Protein AF-A0A7H8V5K2-F1 (afdb_monomer_lite)

Organism: Streptococcus sanguinis (NCBI:txid1305)

pLDDT: mean 74.23, std 19.69, range [28.88, 96.0]

Structure (mmCIF, N/CA/C/O backbone):
data_AF-A0A7H8V5K2-F1
#
_entry.id   AF-A0A7H8V5K2-F1
#
loop_
_atom_site.group_PDB
_atom_site.id
_atom_site.type_symbol
_atom_site.label_atom_id
_atom_site.label_alt_id
_atom_site.label_comp_id
_atom_site.label_asym_id
_atom_site.label_entity_id
_atom_site.label_seq_id
_atom_site.pdbx_PDB_ins_code
_atom_site.Cartn_x
_atom_site.Cartn_y
_atom_site.Cartn_z
_atom_site.occupancy
_atom_site.B_iso_or_equiv
_atom_site.auth_seq_id
_atom_site.auth_comp_id
_atom_site.auth_asym_id
_atom_site.auth_atom_id
_atom_site.pdbx_PDB_model_num
ATOM 1 N N . MET A 1 1 ? 11.867 -48.662 -65.510 1.00 36.56 1 MET A N 1
ATOM 2 C CA . MET A 1 1 ? 11.817 -47.219 -65.193 1.00 36.56 1 MET A CA 1
ATOM 3 C C . MET A 1 1 ? 10.415 -46.931 -64.687 1.00 36.56 1 MET A C 1
ATOM 5 O O . MET A 1 1 ? 9.487 -46.975 -65.476 1.00 36.56 1 MET A O 1
ATOM 9 N N . ASN A 1 2 ? 10.256 -46.795 -63.369 1.00 32.88 2 ASN A N 1
ATOM 10 C CA . ASN A 1 2 ? 8.972 -46.552 -62.705 1.00 32.88 2 ASN A CA 1
ATOM 11 C C . ASN A 1 2 ? 9.038 -45.168 -62.062 1.00 32.88 2 ASN A C 1
ATOM 13 O O . ASN A 1 2 ? 9.652 -45.013 -61.007 1.00 32.88 2 ASN A O 1
ATOM 17 N N . GLU A 1 3 ? 8.420 -44.182 -62.705 1.00 34.97 3 GLU A N 1
ATOM 18 C CA . GLU A 1 3 ? 8.207 -42.858 -62.128 1.00 34.97 3 GLU A CA 1
ATOM 19 C C . GLU A 1 3 ? 6.763 -42.693 -61.660 1.00 34.97 3 GLU A C 1
ATOM 21 O O . GLU A 1 3 ? 5.823 -43.329 -62.137 1.00 34.97 3 GLU A O 1
ATOM 26 N N . LYS A 1 4 ? 6.660 -41.928 -60.580 1.00 34.12 4 LYS A N 1
ATOM 27 C CA . LYS A 1 4 ? 5.688 -42.056 -59.506 1.00 34.12 4 LYS A CA 1
ATOM 28 C C . LYS A 1 4 ? 4.387 -41.310 -59.799 1.00 34.12 4 LYS A C 1
ATOM 30 O O . LYS A 1 4 ? 4.384 -40.193 -60.300 1.00 34.12 4 LYS A O 1
ATOM 35 N N . LYS A 1 5 ? 3.298 -41.947 -59.363 1.00 34.50 5 LYS A N 1
ATOM 36 C CA . LYS A 1 5 ? 1.937 -41.422 -59.211 1.00 34.50 5 LYS A CA 1
ATOM 37 C C . LYS A 1 5 ? 1.909 -40.088 -58.451 1.00 34.50 5 LYS A C 1
ATOM 39 O O . LYS A 1 5 ? 2.420 -40.016 -57.335 1.00 34.50 5 LYS A O 1
ATOM 44 N N . GLN A 1 6 ? 1.195 -39.106 -58.998 1.00 41.00 6 GLN A N 1
ATOM 45 C CA . GLN A 1 6 ? 0.444 -38.129 -58.204 1.00 41.00 6 GLN A CA 1
ATOM 46 C C . GLN A 1 6 ? -0.900 -38.744 -57.776 1.00 41.00 6 GLN A C 1
ATOM 48 O O . GLN A 1 6 ? -1.524 -39.461 -58.562 1.00 41.00 6 GLN A O 1
ATOM 53 N N . PRO A 1 7 ? -1.347 -38.463 -56.547 1.00 34.75 7 PRO A N 1
ATOM 54 C CA . PRO A 1 7 ? -2.757 -38.158 -56.286 1.00 34.75 7 PRO A CA 1
ATOM 55 C C . PRO A 1 7 ? -2.863 -36.881 -55.425 1.00 34.75 7 PRO A C 1
ATOM 57 O O . PRO A 1 7 ? -2.126 -36.707 -54.461 1.00 34.75 7 PRO A O 1
ATOM 60 N N . SER A 1 8 ? -3.573 -35.845 -55.873 1.00 28.88 8 SER A N 1
ATOM 61 C CA . SER A 1 8 ? -5.022 -35.621 -55.708 1.00 28.88 8 SER A CA 1
ATOM 62 C C . SER A 1 8 ? -5.475 -35.488 -54.245 1.00 28.88 8 SER A C 1
ATOM 64 O O . SER A 1 8 ? -5.528 -36.469 -53.510 1.00 28.88 8 SER A O 1
ATOM 66 N N . HIS A 1 9 ? -5.811 -34.240 -53.901 1.00 32.97 9 HIS A N 1
ATOM 67 C CA . HIS A 1 9 ? -6.653 -33.724 -52.817 1.00 32.97 9 HIS A CA 1
ATOM 68 C C . HIS A 1 9 ? -7.257 -34.718 -51.809 1.00 32.97 9 HIS A C 1
ATOM 70 O O . HIS A 1 9 ? -8.086 -35.553 -52.162 1.00 32.97 9 HIS A O 1
ATOM 76 N N . LEU A 1 10 ? -6.955 -34.485 -50.528 1.00 31.16 10 LEU A N 1
ATOM 77 C CA . LEU A 1 10 ? -7.754 -34.915 -49.381 1.00 31.16 10 LEU A CA 1
ATOM 78 C C . LEU A 1 10 ? -8.019 -33.702 -48.480 1.00 31.16 10 LEU A C 1
ATOM 80 O O . LEU A 1 10 ? -7.099 -32.980 -48.099 1.00 31.16 10 LEU A O 1
ATOM 84 N N . ASN A 1 11 ? -9.306 -33.481 -48.218 1.00 39.19 11 ASN A N 1
ATOM 85 C CA . ASN A 1 11 ? -9.865 -32.496 -47.301 1.00 39.19 11 ASN A CA 1
ATOM 86 C C . ASN A 1 11 ? -9.488 -32.831 -45.857 1.00 39.19 11 ASN A C 1
ATOM 88 O O . ASN A 1 11 ? -9.708 -33.964 -45.443 1.00 39.19 11 ASN A O 1
ATOM 92 N N . GLU A 1 12 ? -9.088 -31.832 -45.073 1.00 33.88 12 GLU A N 1
ATOM 93 C CA . GLU A 1 12 ? -9.340 -31.819 -43.628 1.00 33.88 12 GLU A CA 1
ATOM 94 C C . GLU A 1 12 ? -9.761 -30.406 -43.209 1.00 33.88 12 GLU A C 1
ATOM 96 O O . GLU A 1 12 ? -8.964 -29.545 -42.836 1.00 33.88 12 GLU A O 1
ATOM 101 N N . GLU A 1 13 ? -11.070 -30.172 -43.299 1.00 40.06 13 GLU A N 1
ATOM 102 C CA . GLU A 1 13 ? -11.769 -29.273 -42.391 1.00 40.06 13 GLU A CA 1
ATOM 103 C C . GLU A 1 13 ? -11.469 -29.727 -40.959 1.00 40.06 13 GLU A C 1
ATOM 105 O O . GLU A 1 13 ? -11.868 -30.823 -40.577 1.00 40.06 13 GLU A O 1
ATOM 110 N N . ASN A 1 14 ? -10.734 -28.924 -40.187 1.00 40.34 14 ASN A N 1
ATOM 111 C CA . ASN A 1 14 ? -10.891 -28.753 -38.737 1.00 40.34 14 ASN A CA 1
ATOM 112 C C . ASN A 1 14 ? -9.690 -28.001 -38.164 1.00 40.34 14 ASN A C 1
ATOM 114 O O . ASN A 1 14 ? -8.619 -28.581 -38.006 1.00 40.34 14 ASN A O 1
ATOM 118 N N . ARG A 1 15 ? -9.901 -26.738 -37.770 1.00 35.75 15 ARG A N 1
ATOM 119 C CA . ARG A 1 15 ? -9.325 -26.125 -36.551 1.00 35.75 15 ARG A CA 1
ATOM 120 C C . ARG A 1 15 ? -9.872 -24.708 -36.325 1.00 35.75 15 ARG A C 1
ATOM 122 O O . ARG A 1 15 ? -9.132 -23.773 -36.061 1.00 35.75 15 ARG A O 1
ATOM 129 N N . ASN A 1 16 ? -11.196 -24.568 -36.341 1.00 39.41 16 ASN A N 1
ATOM 130 C CA . ASN A 1 16 ? -11.845 -23.541 -35.527 1.00 39.41 16 ASN A CA 1
ATOM 131 C C . ASN A 1 16 ? -12.163 -24.181 -34.175 1.00 39.41 16 ASN A C 1
ATOM 133 O O . ASN A 1 16 ? -13.274 -24.655 -33.953 1.00 39.41 16 ASN A O 1
ATOM 137 N N . GLN A 1 17 ? -11.169 -24.263 -33.289 1.00 37.59 17 GLN A N 1
ATOM 138 C CA . GLN A 1 17 ? -11.468 -24.527 -31.885 1.00 37.59 17 GLN A CA 1
ATOM 139 C C . GLN A 1 17 ? -11.870 -23.197 -31.239 1.00 37.59 17 GLN A C 1
ATOM 141 O O . GLN A 1 17 ? -11.098 -22.238 -31.322 1.00 37.59 17 GLN A O 1
ATOM 146 N N . PRO A 1 18 ? -13.057 -23.099 -30.616 1.00 41.41 18 PRO A N 1
ATOM 147 C CA . PRO A 1 18 ? -13.391 -21.935 -29.820 1.00 41.41 18 PRO A CA 1
ATOM 148 C C . PRO A 1 18 ? -12.380 -21.858 -28.679 1.00 41.41 18 PRO A C 1
ATOM 150 O O . PRO A 1 18 ? -12.099 -22.861 -28.021 1.00 41.41 18 PRO A O 1
ATOM 153 N N . ILE A 1 19 ? -11.811 -20.671 -28.473 1.00 43.25 19 ILE A N 1
ATOM 154 C CA . ILE A 1 19 ? -10.973 -20.364 -27.317 1.00 43.25 19 ILE A CA 1
ATOM 155 C C . ILE A 1 19 ? -11.799 -20.743 -26.090 1.00 43.25 19 ILE A C 1
ATOM 157 O O . ILE A 1 19 ? -12.777 -20.071 -25.768 1.00 43.25 19 ILE A O 1
ATOM 161 N N . ILE A 1 20 ? -11.443 -21.861 -25.456 1.00 41.22 20 ILE A N 1
ATOM 162 C CA . ILE A 1 20 ? -12.036 -22.305 -24.202 1.00 41.22 20 ILE A CA 1
ATOM 163 C C . ILE A 1 20 ? -11.796 -21.158 -23.229 1.00 41.22 20 ILE A C 1
ATOM 165 O O . ILE A 1 20 ? -10.667 -20.925 -22.790 1.00 41.22 20 ILE A O 1
ATOM 169 N N . SER A 1 21 ? -12.850 -20.396 -22.946 1.00 49.59 21 SER A N 1
ATOM 170 C CA . SER A 1 21 ? -12.851 -19.403 -21.889 1.00 49.59 21 SER A CA 1
ATOM 171 C C . SER A 1 21 ? -12.494 -20.154 -20.617 1.00 49.59 21 SER A C 1
ATOM 173 O O . SER A 1 21 ? -13.316 -20.916 -20.105 1.00 49.59 21 SER A O 1
ATOM 175 N N . LYS A 1 22 ? -11.251 -20.009 -20.145 1.00 52.12 22 LYS A N 1
ATOM 176 C CA . LYS A 1 22 ? -10.850 -20.507 -18.832 1.00 52.12 22 LYS A CA 1
ATOM 177 C C . LYS A 1 22 ? -11.857 -19.934 -17.843 1.00 52.12 22 LYS A C 1
ATOM 179 O O . LYS A 1 22 ? -11.859 -18.731 -17.597 1.00 52.12 22 LYS A O 1
ATOM 184 N N . THR A 1 23 ? -12.746 -20.774 -17.326 1.00 46.00 23 THR A N 1
ATOM 185 C CA . THR A 1 23 ? -13.607 -20.431 -16.201 1.00 46.00 23 THR A CA 1
ATOM 186 C C . THR A 1 23 ? -12.680 -20.067 -15.055 1.00 46.00 23 THR A C 1
ATOM 188 O O . THR A 1 23 ? -12.023 -20.933 -14.480 1.00 46.00 23 THR A O 1
ATOM 191 N N . VAL A 1 24 ? -12.547 -18.766 -14.797 1.00 54.91 24 VAL A N 1
ATOM 192 C CA . VAL A 1 24 ? -11.754 -18.242 -13.689 1.00 54.91 24 VAL A CA 1
ATOM 193 C C . VAL A 1 24 ? -12.444 -18.706 -12.414 1.00 54.91 24 VAL A C 1
ATOM 195 O O . VAL A 1 24 ? -13.500 -18.189 -12.051 1.00 54.91 24 VAL A O 1
ATOM 198 N N . VAL A 1 25 ? -11.885 -19.731 -11.770 1.00 60.66 25 VAL A N 1
ATOM 199 C CA . VAL A 1 25 ? -12.341 -20.189 -10.456 1.00 60.66 25 VAL A CA 1
ATOM 200 C C . VAL A 1 25 ? -12.076 -19.042 -9.488 1.00 60.66 25 VAL A C 1
ATOM 202 O O . VAL A 1 25 ? -10.922 -18.702 -9.223 1.00 60.66 25 VAL A O 1
ATOM 205 N N . ARG A 1 26 ? -13.142 -18.387 -9.018 1.00 63.34 26 ARG A N 1
ATOM 206 C CA . ARG A 1 26 ? -13.025 -17.337 -8.005 1.00 63.34 26 ARG A CA 1
ATOM 207 C C . ARG A 1 26 ? -12.524 -17.982 -6.723 1.00 63.34 26 ARG A C 1
ATOM 209 O O . ARG A 1 26 ? -13.088 -18.972 -6.267 1.00 63.34 26 ARG A O 1
ATOM 216 N N . LYS A 1 27 ? -11.446 -17.436 -6.169 1.00 75.19 27 LYS A N 1
ATOM 217 C CA . LYS A 1 27 ? -10.959 -17.850 -4.859 1.00 75.19 27 LYS A CA 1
ATOM 218 C C . LYS A 1 27 ? -11.976 -17.369 -3.825 1.00 75.19 27 LYS A C 1
ATOM 220 O O . LYS A 1 27 ? -12.326 -16.194 -3.831 1.00 75.19 27 LYS A O 1
ATOM 225 N N . GLU A 1 28 ? -12.488 -18.270 -2.999 1.00 81.44 28 GLU A N 1
ATOM 226 C CA . GLU A 1 28 ? -13.444 -17.910 -1.950 1.00 81.44 28 GLU A CA 1
ATOM 227 C C . GLU A 1 28 ? -12.742 -17.176 -0.798 1.00 81.44 28 GLU A C 1
ATOM 229 O O . GLU A 1 28 ? -11.542 -17.357 -0.566 1.00 81.44 28 GLU A O 1
ATOM 234 N N . HIS A 1 29 ? -13.487 -16.324 -0.088 1.00 86.19 29 HIS A N 1
ATOM 235 C CA . HIS A 1 29 ? -12.996 -15.646 1.115 1.00 86.19 29 HIS A CA 1
ATOM 236 C C . HIS A 1 29 ? -13.013 -16.634 2.281 1.00 86.19 29 HIS A C 1
ATOM 238 O O . HIS A 1 29 ? -14.076 -17.092 2.690 1.00 86.19 29 HIS A O 1
ATOM 244 N N . ASP A 1 30 ? -11.844 -16.940 2.836 1.00 89.06 30 ASP A N 1
ATOM 245 C CA . ASP A 1 30 ? -11.693 -17.780 4.029 1.00 89.06 30 ASP A CA 1
ATOM 246 C C . ASP A 1 30 ? -12.024 -17.033 5.332 1.00 89.06 30 ASP A C 1
ATOM 248 O O . ASP A 1 30 ? -12.333 -17.660 6.344 1.00 89.06 30 ASP A O 1
ATOM 252 N N . MET A 1 31 ? -12.009 -15.698 5.316 1.00 92.12 31 MET A N 1
ATOM 253 C CA . MET A 1 31 ? -12.399 -14.863 6.453 1.00 92.12 31 MET A CA 1
ATOM 254 C C . MET A 1 31 ? -13.026 -13.534 6.024 1.00 92.12 31 MET A C 1
ATOM 256 O O . MET A 1 31 ? -12.897 -13.096 4.881 1.00 92.12 31 MET A O 1
ATOM 260 N N . SER A 1 32 ? -13.701 -12.864 6.963 1.00 92.56 32 SER A N 1
ATOM 261 C CA . SER A 1 32 ? -14.251 -11.528 6.730 1.00 92.56 32 SER A CA 1
ATOM 262 C C . SER A 1 32 ? -13.165 -10.448 6.828 1.00 92.56 32 SER A C 1
ATOM 264 O O . SER A 1 32 ? -12.221 -10.561 7.610 1.00 92.56 32 SER A O 1
ATOM 266 N N . PHE A 1 33 ? -13.331 -9.345 6.091 1.00 92.69 33 PHE A N 1
ATOM 267 C CA . PHE A 1 33 ? -12.423 -8.195 6.173 1.00 92.69 33 PHE A CA 1
ATOM 268 C C . PHE A 1 33 ? -12.284 -7.639 7.600 1.00 92.69 33 PHE A C 1
ATOM 270 O O . PHE A 1 33 ? -11.182 -7.303 8.025 1.00 92.69 33 PHE A O 1
ATOM 277 N N . VAL A 1 34 ? -13.385 -7.558 8.361 1.00 93.81 34 VAL A N 1
ATOM 278 C CA . VAL A 1 34 ? -13.356 -7.068 9.751 1.00 93.81 34 VAL A CA 1
ATOM 279 C C . VAL A 1 34 ? -12.452 -7.939 10.606 1.00 93.81 34 VAL A C 1
ATOM 281 O O . VAL A 1 34 ? -11.647 -7.416 11.376 1.00 93.81 34 VAL A O 1
ATOM 284 N N . ASP A 1 35 ? -12.604 -9.254 10.486 1.00 94.06 35 ASP A N 1
ATOM 285 C CA . ASP A 1 35 ? -11.862 -10.204 11.305 1.00 94.06 35 ASP A CA 1
ATOM 286 C C . ASP A 1 35 ? -10.390 -10.222 10.907 1.00 94.06 35 ASP A C 1
ATOM 288 O O . ASP A 1 35 ? -9.529 -10.204 11.783 1.00 94.06 35 ASP A O 1
ATOM 292 N N . TYR A 1 36 ? -10.091 -10.106 9.612 1.00 95.25 36 TYR A N 1
ATOM 293 C CA . TYR A 1 36 ? -8.721 -9.950 9.136 1.00 95.25 36 TYR A CA 1
ATOM 294 C C . TYR A 1 36 ? -8.038 -8.702 9.717 1.00 95.25 36 TYR A C 1
ATOM 296 O O . TYR A 1 36 ? -6.952 -8.792 10.286 1.00 95.25 36 TYR A O 1
ATOM 304 N N . ILE A 1 37 ? -8.695 -7.535 9.664 1.00 94.31 37 ILE A N 1
ATOM 305 C CA . ILE A 1 37 ? -8.152 -6.299 10.252 1.00 94.31 37 ILE A CA 1
ATOM 306 C C . ILE A 1 37 ? -7.994 -6.419 11.775 1.00 94.31 37 ILE A C 1
ATOM 308 O O . ILE A 1 37 ? -7.034 -5.883 12.329 1.00 94.31 37 ILE A O 1
ATOM 312 N N . ARG A 1 38 ? -8.893 -7.134 12.464 1.00 93.00 38 ARG A N 1
ATOM 313 C CA . ARG A 1 38 ? -8.758 -7.400 13.906 1.00 93.00 38 ARG A CA 1
ATOM 314 C C . ARG A 1 38 ? -7.512 -8.223 14.215 1.00 93.00 38 ARG A C 1
ATOM 316 O O . ARG A 1 38 ? -6.738 -7.805 15.072 1.00 93.00 38 ARG A O 1
ATOM 323 N N . VAL A 1 39 ? -7.286 -9.316 13.485 1.00 93.19 39 VAL A N 1
ATOM 324 C CA . VAL A 1 39 ? -6.087 -10.156 13.639 1.00 93.19 39 VAL A CA 1
ATOM 325 C C . VAL A 1 39 ? -4.820 -9.324 13.439 1.00 93.19 39 VAL A C 1
ATOM 327 O O . VAL A 1 39 ? -3.914 -9.379 14.267 1.00 93.19 39 VAL A O 1
ATOM 330 N N . LEU A 1 40 ? -4.784 -8.479 12.403 1.00 92.00 40 LEU A N 1
ATOM 331 C CA . LEU A 1 40 ? -3.652 -7.578 12.169 1.00 92.00 40 LEU A CA 1
ATOM 332 C C . LEU A 1 40 ? -3.474 -6.548 13.295 1.00 92.00 40 LEU A C 1
ATOM 334 O O . LEU A 1 40 ? -2.348 -6.200 13.635 1.00 92.00 40 LEU A O 1
ATOM 338 N N . SER A 1 41 ? -4.563 -6.058 13.892 1.00 89.19 41 SER A N 1
ATOM 339 C CA . SER A 1 41 ? -4.514 -5.051 14.961 1.00 89.19 41 SER A CA 1
ATOM 340 C C . SER A 1 41 ? -4.062 -5.590 16.321 1.00 89.19 41 SER A C 1
ATOM 342 O O . SER A 1 41 ? -3.522 -4.823 17.122 1.00 89.19 41 SER A O 1
ATOM 344 N N . ASP A 1 42 ? -4.263 -6.884 16.585 1.00 87.62 42 ASP A N 1
ATOM 345 C CA . ASP A 1 42 ? -3.948 -7.519 17.870 1.00 87.62 42 ASP A CA 1
ATOM 346 C C . ASP A 1 42 ? -2.428 -7.648 18.104 1.00 87.62 42 ASP A C 1
ATOM 348 O O . ASP A 1 42 ? -1.990 -7.736 19.245 1.00 87.62 42 ASP A O 1
ATOM 352 N N . GLY A 1 43 ? -1.607 -7.581 17.049 1.00 81.56 43 GLY A N 1
ATOM 353 C CA . GLY A 1 43 ? -0.141 -7.633 17.134 1.00 81.56 43 GLY A CA 1
ATOM 354 C C . GLY A 1 43 ? 0.573 -6.276 17.090 1.00 81.56 43 GLY A C 1
ATOM 355 O O . GLY A 1 43 ? 1.791 -6.247 16.938 1.00 81.56 43 GLY A O 1
ATOM 356 N N . LYS A 1 44 ? -0.152 -5.149 17.150 1.00 85.62 44 LYS A N 1
ATOM 357 C CA . LYS A 1 44 ? 0.405 -3.808 16.880 1.00 85.62 44 LYS A CA 1
ATOM 358 C C . LYS A 1 44 ? 0.317 -2.893 18.104 1.00 85.62 44 LYS A C 1
ATOM 360 O O . LYS A 1 44 ? -0.656 -2.932 18.859 1.00 85.62 44 LYS A O 1
ATOM 365 N N . LEU A 1 45 ? 1.321 -2.032 18.283 1.00 85.00 45 LEU A N 1
ATOM 366 C CA . LEU A 1 45 ? 1.416 -1.133 19.433 1.00 85.00 45 LEU A CA 1
ATOM 367 C C . LEU A 1 45 ? 0.363 -0.017 19.374 1.00 85.00 45 LEU A C 1
ATOM 369 O O . LEU A 1 45 ? 0.249 0.684 18.367 1.00 85.00 45 LEU A O 1
ATOM 373 N N . SER A 1 46 ? -0.366 0.190 20.471 1.00 85.69 46 SER A N 1
ATOM 374 C CA . SER A 1 46 ? -1.297 1.305 20.695 1.00 85.69 46 SER A CA 1
ATOM 375 C C . SER A 1 46 ? -0.594 2.555 21.244 1.00 85.69 46 SER A C 1
ATOM 377 O O . SER A 1 46 ? 0.438 2.468 21.910 1.00 85.69 46 SER A O 1
ATOM 379 N N . LYS A 1 47 ? -1.207 3.732 21.059 1.00 80.44 47 LYS A N 1
ATOM 380 C CA . LYS A 1 47 ? -0.839 4.993 21.727 1.00 80.44 47 LYS A CA 1
ATOM 381 C C . LYS A 1 47 ? -0.785 4.853 23.254 1.00 80.44 47 LYS A C 1
ATOM 383 O O . LYS A 1 47 ? 0.022 5.532 23.880 1.00 80.44 47 LYS A O 1
ATOM 388 N N . SER A 1 48 ? -1.612 3.991 23.856 1.00 77.94 48 SER A N 1
ATOM 389 C CA . SER A 1 48 ? -1.590 3.748 25.309 1.00 77.94 48 SER A CA 1
ATOM 390 C C . SER A 1 48 ? -0.440 2.841 25.765 1.00 77.94 48 SER A C 1
ATOM 392 O O . SER A 1 48 ? -0.230 2.687 26.965 1.00 77.94 48 SER A O 1
ATOM 394 N N . GLY A 1 49 ? 0.312 2.246 24.833 1.00 75.25 49 GLY A N 1
ATOM 395 C CA . GLY A 1 49 ? 1.346 1.251 25.117 1.00 75.25 49 GLY A CA 1
ATOM 396 C C . GLY A 1 49 ? 0.838 -0.193 25.191 1.00 75.25 49 GLY A C 1
ATOM 397 O O . GLY A 1 49 ? 1.643 -1.089 25.416 1.00 75.25 49 GLY A O 1
ATOM 398 N N . GLU A 1 50 ? -0.460 -0.437 24.985 1.00 82.75 50 GLU A N 1
ATOM 399 C CA . GLU A 1 50 ? -1.027 -1.789 24.863 1.00 82.75 50 GLU A CA 1
ATOM 400 C C . GLU A 1 50 ? -0.649 -2.425 23.510 1.00 82.75 50 GLU A C 1
ATOM 402 O O . GLU A 1 50 ? -0.635 -1.746 22.482 1.00 82.75 50 GLU A O 1
ATOM 407 N N . ILE A 1 51 ? -0.389 -3.736 23.485 1.00 80.62 51 ILE A N 1
ATOM 408 C CA . ILE A 1 51 ? -0.182 -4.510 22.245 1.00 80.62 51 ILE A CA 1
ATOM 409 C C . ILE A 1 51 ? -1.558 -4.917 21.714 1.00 80.62 51 ILE A C 1
ATOM 411 O O . ILE A 1 51 ? -1.982 -6.057 21.875 1.00 80.62 51 ILE A O 1
ATOM 415 N N . ARG A 1 52 ? -2.304 -3.917 21.230 1.00 87.31 52 ARG A N 1
ATOM 416 C CA . ARG A 1 52 ? -3.575 -4.046 20.509 1.00 87.31 52 ARG A CA 1
ATOM 417 C C . ARG A 1 52 ? -4.076 -2.672 20.078 1.00 87.31 52 ARG A C 1
ATOM 419 O O . ARG A 1 52 ? -4.419 -1.845 20.924 1.00 87.31 52 ARG A O 1
ATOM 426 N N . VAL A 1 53 ? -4.241 -2.440 18.779 1.00 87.31 53 VAL A N 1
ATOM 427 C CA . VAL A 1 53 ? -4.828 -1.181 18.290 1.00 87.31 53 VAL A CA 1
ATOM 428 C C . VAL A 1 53 ? -6.355 -1.256 18.332 1.00 87.31 53 VAL A C 1
ATOM 430 O O . VAL A 1 53 ? -6.984 -2.054 17.641 1.00 87.31 53 VAL A O 1
ATOM 433 N N . LYS A 1 54 ? -6.988 -0.386 19.126 1.00 91.62 54 LYS A N 1
ATOM 434 C CA . LYS A 1 54 ? -8.458 -0.310 19.211 1.00 91.62 54 LYS A CA 1
ATOM 435 C C . LYS A 1 54 ? -9.034 0.303 17.930 1.00 91.62 54 LYS A C 1
ATOM 437 O O . LYS A 1 54 ? -8.458 1.223 17.358 1.00 91.62 54 LYS A O 1
ATOM 442 N N . THR A 1 55 ? -10.235 -0.118 17.521 1.00 91.31 55 THR A N 1
ATOM 443 C CA . THR A 1 55 ? -10.912 0.376 16.300 1.00 91.31 55 THR A CA 1
ATOM 444 C C . THR A 1 55 ? -11.009 1.905 16.238 1.00 91.31 55 THR A C 1
ATOM 446 O O . THR A 1 55 ? -10.821 2.500 15.180 1.00 91.31 55 THR A O 1
ATOM 449 N N . ARG A 1 56 ? -11.280 2.553 17.378 1.00 90.31 56 ARG A N 1
ATOM 450 C CA . ARG A 1 56 ? -11.350 4.017 17.478 1.00 90.31 56 ARG A CA 1
ATOM 451 C C . ARG A 1 56 ? -10.001 4.673 17.211 1.00 90.31 56 ARG A C 1
ATOM 453 O O . ARG A 1 56 ? -9.911 5.598 16.414 1.00 90.31 56 ARG A O 1
ATOM 460 N N . GLU A 1 57 ? -8.953 4.152 17.827 1.00 91.19 57 GLU A N 1
ATOM 461 C CA . GLU A 1 57 ? -7.599 4.637 17.600 1.00 91.19 57 GLU A CA 1
ATOM 462 C C . GLU A 1 57 ? -7.168 4.440 16.143 1.00 91.19 57 GLU A C 1
ATOM 464 O O . GLU A 1 57 ? -6.580 5.340 15.547 1.00 91.19 57 GLU A O 1
ATOM 469 N N . LEU A 1 58 ? -7.507 3.299 15.540 1.00 92.25 58 LEU A N 1
ATOM 470 C CA . LEU A 1 58 ? -7.218 3.043 14.133 1.00 92.25 58 LEU A CA 1
ATOM 471 C C . LEU A 1 58 ? -7.901 4.076 13.223 1.00 92.25 58 LEU A C 1
ATOM 473 O O . LEU A 1 58 ? -7.254 4.602 12.323 1.00 92.25 58 LEU A O 1
ATOM 477 N N . SER A 1 59 ? -9.159 4.445 13.497 1.00 92.06 59 SER A N 1
ATOM 478 C CA . SER A 1 59 ? -9.847 5.498 12.731 1.00 92.06 59 SER A CA 1
ATOM 479 C C . SER A 1 59 ? -9.124 6.851 12.790 1.00 92.06 59 SER A C 1
ATOM 481 O O . SER A 1 59 ? -8.972 7.512 11.762 1.00 92.06 59 SER A O 1
ATOM 483 N N . GLU A 1 60 ? -8.572 7.214 13.955 1.00 90.50 60 GLU A N 1
ATOM 484 C CA . GLU A 1 60 ? -7.760 8.427 14.115 1.00 90.50 60 GLU A CA 1
ATOM 485 C C . GLU A 1 60 ? -6.451 8.357 13.324 1.00 90.50 60 GLU A C 1
ATOM 487 O O . GLU A 1 60 ? -6.064 9.343 12.704 1.00 90.50 60 GLU A O 1
ATOM 492 N N . ARG A 1 61 ? -5.768 7.202 13.327 1.00 90.88 61 ARG A N 1
ATOM 493 C CA . ARG A 1 61 ? -4.520 7.003 12.565 1.00 90.88 61 ARG A CA 1
ATOM 494 C C . ARG A 1 61 ? -4.743 7.098 11.058 1.00 90.88 61 ARG A C 1
ATOM 496 O O . ARG A 1 61 ? -3.878 7.594 10.343 1.00 90.88 61 ARG A O 1
ATOM 503 N N . VAL A 1 62 ? -5.894 6.624 10.584 1.00 90.88 62 VAL A N 1
ATOM 504 C CA . VAL A 1 62 ? -6.277 6.706 9.168 1.00 90.88 62 VAL A CA 1
ATOM 505 C C . VAL A 1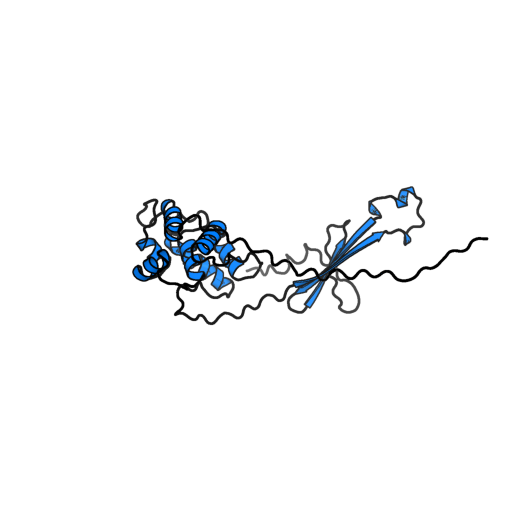 62 ? -6.741 8.120 8.796 1.00 90.88 62 VAL A C 1
ATOM 507 O O . VAL A 1 62 ? -6.587 8.535 7.650 1.00 90.88 62 VAL A O 1
ATOM 510 N N . GLY A 1 63 ? -7.277 8.881 9.756 1.00 87.62 63 GLY A N 1
ATOM 511 C CA . GLY A 1 63 ? -7.813 10.226 9.533 1.00 87.62 63 GLY A CA 1
ATOM 512 C C . GLY A 1 63 ? -9.257 10.224 9.023 1.00 87.62 63 GLY A C 1
ATOM 513 O O . GLY A 1 63 ? -9.638 11.091 8.237 1.00 87.62 63 GLY A O 1
ATOM 514 N N . ILE A 1 64 ? -10.060 9.240 9.439 1.00 88.50 64 ILE A N 1
ATOM 515 C CA . ILE A 1 64 ? -11.478 9.103 9.075 1.00 88.50 64 ILE A CA 1
ATOM 516 C C . ILE A 1 64 ? -12.325 9.162 10.347 1.00 88.50 64 ILE A C 1
ATOM 518 O O . ILE A 1 64 ? -11.929 8.655 11.393 1.00 88.50 64 ILE A O 1
ATOM 522 N N . ASP A 1 65 ? -13.515 9.755 10.247 1.00 88.56 65 ASP A N 1
ATOM 523 C CA . ASP A 1 65 ? -14.494 9.747 11.333 1.00 88.56 65 ASP A CA 1
ATOM 524 C C . ASP A 1 65 ? -14.835 8.314 11.786 1.00 88.56 65 ASP A C 1
ATOM 526 O O . ASP A 1 65 ? -15.014 7.411 10.964 1.00 88.56 65 ASP A O 1
ATOM 530 N N . TYR A 1 66 ? -14.955 8.104 13.098 1.00 90.56 66 TYR A N 1
ATOM 531 C CA . TYR A 1 66 ? -15.129 6.775 13.687 1.00 90.56 66 TYR A CA 1
ATOM 532 C C . TYR A 1 66 ? -16.368 6.033 13.164 1.00 90.56 66 TYR A C 1
ATOM 534 O O . TYR A 1 66 ? -16.290 4.839 12.862 1.00 90.56 66 TYR A O 1
ATOM 542 N N . GLU A 1 67 ? -17.501 6.722 13.002 1.00 89.06 67 GLU A N 1
ATOM 543 C CA . GLU A 1 67 ? -18.732 6.103 12.497 1.00 89.06 67 GLU A CA 1
ATOM 544 C C . GLU A 1 67 ? -18.584 5.700 11.031 1.00 89.06 67 GLU A C 1
ATOM 546 O O . GLU A 1 67 ? -19.022 4.625 10.607 1.00 89.06 67 GLU A O 1
ATOM 551 N N . MET A 1 68 ? -17.918 6.543 10.240 1.00 88.31 68 MET A N 1
ATOM 552 C CA . MET A 1 68 ? -17.596 6.211 8.857 1.00 88.31 68 MET A CA 1
ATOM 553 C C . MET A 1 68 ? -16.646 5.012 8.788 1.00 88.31 68 MET A C 1
ATOM 555 O O . MET A 1 68 ? -16.915 4.077 8.036 1.00 88.31 68 MET A O 1
ATOM 559 N N . PHE A 1 69 ? -15.598 4.993 9.608 1.00 91.38 69 PHE A N 1
ATOM 560 C CA . PHE A 1 69 ? -14.641 3.894 9.686 1.00 91.38 69 PHE A CA 1
ATOM 561 C C . PHE A 1 69 ? -15.308 2.569 10.076 1.00 91.38 69 PHE A C 1
ATOM 563 O O . PHE A 1 69 ? -15.104 1.546 9.422 1.00 91.38 69 PHE A O 1
ATOM 570 N N . ARG A 1 70 ? -16.194 2.585 11.078 1.00 92.31 70 ARG A N 1
ATOM 571 C CA . ARG A 1 70 ? -16.967 1.408 11.491 1.00 92.31 70 ARG A CA 1
ATOM 572 C C . ARG A 1 70 ? -17.833 0.858 10.355 1.00 92.31 70 ARG A C 1
ATOM 574 O O . ARG A 1 70 ? -17.918 -0.359 10.190 1.00 92.31 70 ARG A O 1
ATOM 581 N N . LYS A 1 71 ? -18.462 1.727 9.558 1.00 91.12 71 LYS A N 1
ATOM 582 C CA . LYS A 1 71 ? -19.247 1.314 8.380 1.00 91.12 71 LYS A CA 1
ATOM 583 C C . LYS A 1 71 ? -18.371 0.727 7.275 1.00 91.12 71 LYS A C 1
ATOM 585 O O . LYS A 1 71 ? -18.813 -0.203 6.607 1.00 91.12 71 LYS A O 1
ATOM 590 N N . ILE A 1 72 ? -17.154 1.250 7.095 1.00 90.50 72 ILE A N 1
ATOM 591 C CA . ILE A 1 72 ? -16.167 0.716 6.144 1.00 90.50 72 ILE A CA 1
ATOM 592 C C . ILE A 1 72 ? -15.766 -0.695 6.558 1.00 90.50 72 ILE A C 1
ATOM 594 O O . ILE A 1 72 ? -15.908 -1.600 5.745 1.00 90.50 72 ILE A O 1
ATOM 598 N N . LEU A 1 73 ? -15.353 -0.892 7.816 1.00 90.62 73 LEU A N 1
ATOM 599 C CA . LEU A 1 73 ? -14.968 -2.208 8.327 1.00 90.62 73 LEU A CA 1
ATOM 600 C C . LEU A 1 73 ? -16.074 -3.238 8.091 1.00 90.62 73 LEU A C 1
ATOM 602 O O . LEU A 1 73 ? -15.830 -4.263 7.470 1.00 90.62 73 LEU A O 1
ATOM 606 N N . ASN A 1 74 ? -17.308 -2.938 8.503 1.00 89.94 74 ASN A N 1
ATOM 607 C CA . ASN A 1 74 ? -18.438 -3.864 8.366 1.00 89.94 74 ASN A CA 1
ATOM 608 C C . ASN A 1 74 ? -18.996 -3.972 6.930 1.00 89.94 74 ASN A C 1
ATOM 610 O O . ASN A 1 74 ? -20.099 -4.484 6.759 1.00 89.94 74 ASN A O 1
ATOM 614 N N . LYS A 1 75 ? -18.299 -3.437 5.915 1.00 86.56 75 LYS A N 1
ATOM 615 C CA . LYS A 1 75 ? -18.735 -3.379 4.506 1.00 86.56 75 LYS A CA 1
ATOM 616 C C . LYS A 1 75 ? -20.147 -2.808 4.287 1.00 86.56 75 LYS A C 1
ATOM 618 O O . LYS A 1 75 ? -20.790 -3.050 3.274 1.00 86.56 75 LYS A O 1
ATOM 623 N N . GLN A 1 76 ? -20.636 -1.975 5.205 1.00 83.06 76 GLN A N 1
ATOM 624 C CA . GLN A 1 76 ? -21.946 -1.313 5.093 1.00 83.06 76 GLN A CA 1
ATOM 625 C C . GLN A 1 76 ? -21.926 -0.126 4.114 1.00 83.06 76 GLN A C 1
ATOM 627 O O . GLN A 1 76 ? -22.936 0.540 3.887 1.00 83.06 76 GLN A O 1
ATOM 632 N N . LYS A 1 77 ? -20.751 0.179 3.564 1.00 74.38 77 LYS A N 1
ATOM 633 C CA . LYS A 1 77 ? -20.521 1.187 2.534 1.00 74.38 77 LYS A CA 1
ATOM 634 C C . LYS A 1 77 ? -19.959 0.481 1.297 1.00 74.38 77 LYS A C 1
ATOM 636 O O . LYS A 1 77 ? -18.739 0.414 1.179 1.00 74.38 77 LYS A O 1
ATOM 641 N N . PRO A 1 78 ? -20.807 -0.020 0.388 1.00 65.25 78 PRO A N 1
ATOM 642 C CA . PRO A 1 78 ? -20.317 -0.547 -0.877 1.00 65.25 78 PRO A CA 1
ATOM 643 C C . PRO A 1 78 ? -19.622 0.579 -1.660 1.00 65.25 78 PRO A C 1
ATOM 645 O O . PRO A 1 78 ? -20.050 1.738 -1.595 1.00 65.25 78 PRO A O 1
ATOM 648 N N . ASN A 1 79 ? -18.565 0.244 -2.401 1.00 73.38 79 ASN A N 1
ATOM 649 C CA . ASN A 1 79 ? -17.797 1.156 -3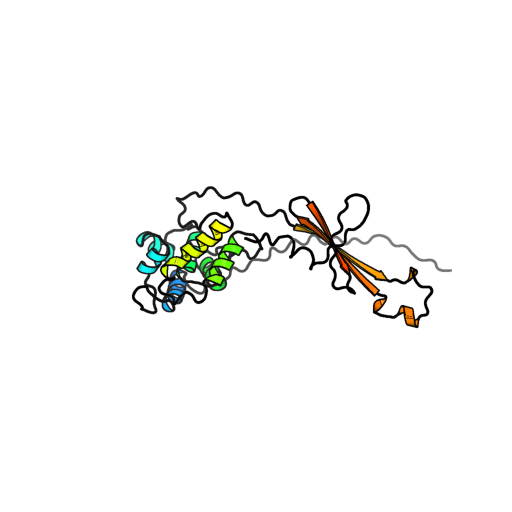.265 1.00 73.38 79 ASN A CA 1
ATOM 650 C C . ASN A 1 79 ? -16.847 2.128 -2.547 1.00 73.38 79 ASN A C 1
ATOM 652 O O . ASN A 1 79 ? -16.670 3.265 -2.998 1.00 73.38 79 ASN A O 1
ATOM 656 N N . GLN A 1 80 ? -16.233 1.732 -1.433 1.00 85.44 80 GLN A N 1
ATOM 657 C CA . GLN A 1 80 ? -15.129 2.528 -0.891 1.00 85.44 80 GLN A CA 1
ATOM 658 C C . GLN A 1 80 ? -13.931 2.529 -1.846 1.00 85.44 80 GLN A C 1
ATOM 660 O O . GLN A 1 80 ? -13.677 1.525 -2.513 1.00 85.44 80 GLN A O 1
ATOM 665 N N . PRO A 1 81 ? -13.192 3.648 -1.941 1.00 89.56 81 PRO A N 1
ATOM 666 C CA . PRO A 1 81 ? -12.032 3.706 -2.809 1.00 89.56 81 PRO A CA 1
ATOM 667 C C . PRO A 1 81 ? -10.963 2.739 -2.295 1.00 89.56 81 PRO A C 1
ATOM 669 O O . PRO A 1 81 ? -10.720 2.650 -1.091 1.00 89.56 81 PRO A O 1
ATOM 672 N N . ARG A 1 82 ? -10.286 2.063 -3.224 1.00 92.88 82 ARG A N 1
ATOM 673 C CA . ARG A 1 82 ? -9.164 1.150 -2.957 1.00 92.88 82 ARG A CA 1
ATOM 674 C C . ARG A 1 82 ? -8.107 1.769 -2.038 1.00 92.88 82 ARG A C 1
ATOM 676 O O . ARG A 1 82 ? -7.663 1.148 -1.078 1.00 92.88 82 ARG A O 1
ATOM 683 N N . ASP A 1 83 ? -7.788 3.035 -2.286 1.00 93.69 83 ASP A N 1
ATOM 684 C CA . ASP A 1 83 ? -6.873 3.841 -1.478 1.00 93.69 83 ASP A CA 1
ATOM 685 C C . ASP A 1 83 ? -7.267 3.930 0.001 1.00 93.69 83 ASP A C 1
ATOM 687 O O . ASP A 1 83 ? -6.393 4.039 0.857 1.00 93.69 83 ASP A O 1
ATOM 691 N N . CYS A 1 84 ? -8.563 3.883 0.325 1.00 93.38 84 CYS A N 1
ATOM 692 C CA . CYS A 1 84 ? -9.006 3.867 1.713 1.00 93.38 84 CYS A CA 1
ATOM 693 C C . CYS A 1 84 ? -8.574 2.571 2.396 1.00 93.38 84 CYS A C 1
ATOM 695 O O . CYS A 1 84 ? -8.114 2.624 3.529 1.00 93.38 84 CYS A O 1
ATOM 697 N N . ILE A 1 85 ? -8.681 1.423 1.723 1.00 94.94 85 ILE A N 1
ATOM 698 C CA . ILE A 1 85 ? -8.251 0.133 2.281 1.00 94.94 85 ILE A CA 1
ATOM 699 C C . ILE A 1 85 ? -6.731 0.119 2.458 1.00 94.94 85 ILE A C 1
ATOM 701 O O . ILE A 1 85 ? -6.243 -0.231 3.530 1.00 94.94 85 ILE A O 1
ATOM 705 N N . ILE A 1 86 ? -5.994 0.624 1.464 1.00 96.00 86 ILE A N 1
ATOM 706 C CA . ILE A 1 86 ? -4.539 0.815 1.548 1.00 96.00 86 ILE A CA 1
ATOM 707 C C . ILE A 1 86 ? -4.174 1.721 2.731 1.00 96.00 86 ILE A C 1
ATOM 709 O O . ILE A 1 86 ? -3.237 1.419 3.463 1.00 96.00 86 ILE A O 1
ATOM 713 N N . ALA A 1 87 ? -4.922 2.800 2.977 1.00 95.62 87 ALA A N 1
ATOM 714 C CA . ALA A 1 87 ? -4.676 3.683 4.114 1.00 95.62 87 ALA A CA 1
ATOM 715 C C . ALA A 1 87 ? -4.894 2.983 5.468 1.00 95.62 87 ALA A C 1
ATOM 717 O O . ALA A 1 87 ? -4.141 3.231 6.408 1.00 95.62 87 ALA A O 1
ATOM 718 N N . ILE A 1 88 ? -5.879 2.082 5.573 1.00 95.19 88 ILE A N 1
ATOM 719 C CA . ILE A 1 88 ? -6.081 1.256 6.777 1.00 95.19 88 ILE A CA 1
ATOM 720 C C . ILE A 1 88 ? -4.864 0.358 7.012 1.00 95.19 88 ILE A C 1
ATOM 722 O O . ILE A 1 88 ? -4.333 0.326 8.121 1.00 95.19 88 ILE A O 1
ATOM 726 N N . CYS A 1 89 ? -4.389 -0.316 5.965 1.00 95.50 89 CYS A N 1
ATOM 727 C CA . CYS A 1 89 ? -3.196 -1.159 6.022 1.00 95.50 89 CYS A CA 1
ATOM 728 C C . CYS A 1 89 ? -1.934 -0.350 6.364 1.00 95.50 89 CYS A C 1
ATOM 730 O O . CYS A 1 89 ? -1.154 -0.748 7.227 1.00 95.50 89 CYS A O 1
ATOM 732 N N . ALA A 1 90 ? -1.768 0.835 5.776 1.00 94.69 90 ALA A N 1
ATOM 733 C CA . ALA A 1 90 ? -0.659 1.734 6.080 1.00 94.69 90 ALA A CA 1
ATOM 734 C C . ALA A 1 90 ? -0.682 2.208 7.543 1.00 94.69 90 ALA A C 1
ATOM 736 O O . ALA A 1 90 ? 0.363 2.286 8.182 1.00 94.69 90 ALA A O 1
ATOM 737 N N . ALA A 1 91 ? -1.862 2.483 8.109 1.00 93.94 91 ALA A N 1
ATOM 738 C CA . ALA A 1 91 ? -2.013 2.856 9.520 1.00 93.94 91 ALA A CA 1
ATOM 739 C C . ALA A 1 91 ? -1.652 1.721 10.500 1.00 93.94 91 ALA A C 1
ATOM 741 O O . ALA A 1 91 ? -1.321 1.991 11.659 1.00 93.94 91 ALA A O 1
ATOM 742 N N . LEU A 1 92 ? -1.716 0.470 10.039 1.00 93.00 92 LEU A N 1
ATOM 743 C CA . LEU A 1 92 ? -1.326 -0.729 10.783 1.00 93.00 92 LEU A CA 1
ATOM 744 C C . LEU A 1 92 ? 0.097 -1.205 10.471 1.00 93.00 92 LEU A C 1
ATOM 746 O O . LEU A 1 92 ? 0.520 -2.214 11.037 1.00 93.00 92 LEU A O 1
ATOM 750 N N . PHE A 1 93 ? 0.844 -0.491 9.620 1.00 92.25 93 PHE A N 1
ATOM 751 C CA . PHE A 1 93 ? 2.176 -0.913 9.177 1.00 92.25 93 PHE A CA 1
ATOM 752 C C . PHE A 1 93 ? 2.146 -2.331 8.594 1.00 92.25 93 PHE A C 1
ATOM 754 O O . PHE A 1 93 ? 2.919 -3.202 8.997 1.00 92.25 93 PHE A O 1
ATOM 761 N N . CYS A 1 94 ? 1.170 -2.582 7.722 1.00 93.31 94 CYS A N 1
ATOM 762 C CA . CYS A 1 94 ? 1.038 -3.854 7.027 1.00 93.31 94 CYS A CA 1
ATOM 763 C C . CYS A 1 94 ? 2.068 -3.991 5.906 1.00 93.31 94 CYS A C 1
ATOM 765 O O . CYS A 1 94 ? 2.420 -3.008 5.250 1.00 93.31 94 CYS A O 1
ATOM 767 N N . SER A 1 95 ? 2.480 -5.228 5.637 1.00 93.38 95 SER A N 1
ATOM 768 C CA . SER A 1 95 ? 3.289 -5.552 4.461 1.00 93.38 95 SER A CA 1
ATOM 769 C C . SER A 1 95 ? 2.474 -5.457 3.162 1.00 93.38 95 SER A C 1
ATOM 771 O O . SER A 1 95 ? 1.240 -5.350 3.168 1.00 93.38 95 SER A O 1
ATOM 773 N N . VAL A 1 96 ? 3.158 -5.533 2.018 1.00 93.12 96 VAL A N 1
ATOM 774 C CA . VAL A 1 96 ? 2.518 -5.591 0.693 1.00 93.12 96 VAL A CA 1
ATOM 775 C C . VAL A 1 96 ? 1.599 -6.810 0.581 1.00 93.12 96 VAL A C 1
ATOM 777 O O . VAL A 1 96 ? 0.465 -6.694 0.113 1.00 93.12 96 VAL A O 1
ATOM 780 N N . GLU A 1 97 ? 2.044 -7.970 1.067 1.00 92.88 97 GLU A N 1
ATOM 781 C CA . GLU A 1 97 ? 1.250 -9.202 1.058 1.00 92.88 97 GLU A CA 1
ATOM 782 C C . GLU A 1 97 ? -0.017 -9.070 1.905 1.00 92.88 97 GLU A C 1
ATOM 784 O O . GLU A 1 97 ? -1.111 -9.433 1.465 1.00 92.88 97 GLU A O 1
ATOM 789 N N . GLU A 1 98 ? 0.114 -8.515 3.112 1.00 94.88 98 GLU A N 1
ATOM 790 C CA . GLU A 1 98 ? -1.017 -8.299 4.011 1.00 94.88 98 GLU A CA 1
ATOM 791 C C . GLU A 1 98 ? -2.021 -7.308 3.421 1.00 94.88 98 GLU A C 1
ATOM 793 O O . GLU A 1 98 ? -3.232 -7.508 3.547 1.00 94.88 98 GLU A O 1
ATOM 798 N N . THR A 1 99 ? -1.518 -6.274 2.744 1.00 96.00 99 THR A N 1
ATOM 799 C CA . THR A 1 99 ? -2.325 -5.263 2.054 1.00 96.00 99 THR A CA 1
ATOM 800 C C . THR A 1 99 ? -3.082 -5.872 0.876 1.00 96.00 99 THR A C 1
ATOM 802 O O . THR A 1 99 ? -4.282 -5.647 0.735 1.00 96.00 99 THR A O 1
ATOM 805 N N . ASN A 1 100 ? -2.436 -6.717 0.070 1.00 95.06 100 ASN A N 1
ATOM 806 C CA . ASN A 1 100 ? -3.090 -7.419 -1.037 1.00 95.06 100 ASN A CA 1
ATOM 807 C C . ASN A 1 100 ? -4.189 -8.375 -0.552 1.00 95.06 100 ASN A C 1
ATOM 809 O O . ASN A 1 100 ? -5.266 -8.425 -1.148 1.00 95.06 100 ASN A O 1
ATOM 813 N N . LYS A 1 101 ? -3.971 -9.080 0.565 1.00 94.69 101 LYS A N 1
ATOM 814 C CA . LYS A 1 101 ? -5.025 -9.881 1.210 1.00 94.69 101 LYS A CA 1
ATOM 815 C C . LYS A 1 101 ? -6.174 -9.009 1.718 1.00 94.69 101 LYS A C 1
ATOM 817 O O . LYS A 1 101 ? -7.330 -9.362 1.519 1.00 94.69 101 LYS A O 1
ATOM 822 N N . ALA A 1 102 ? -5.885 -7.851 2.316 1.00 94.62 102 ALA A N 1
ATOM 823 C CA . ALA A 1 102 ? -6.920 -6.918 2.766 1.00 94.62 102 ALA A CA 1
ATOM 824 C C . ALA A 1 102 ? -7.798 -6.423 1.603 1.00 94.62 102 ALA A C 1
ATOM 826 O O . ALA A 1 102 ? -9.021 -6.371 1.731 1.00 94.62 102 ALA A O 1
ATOM 827 N N . LEU A 1 103 ? -7.174 -6.094 0.468 1.00 94.31 103 LEU A N 1
ATOM 828 C CA . LEU A 1 103 ? -7.851 -5.692 -0.768 1.00 94.31 103 LEU A CA 1
ATOM 829 C C . LEU A 1 103 ? -8.767 -6.801 -1.300 1.00 94.31 103 LEU A C 1
ATOM 831 O O . LEU A 1 103 ? -9.928 -6.541 -1.627 1.00 94.31 103 LEU A O 1
ATOM 835 N N . PHE A 1 104 ? -8.270 -8.038 -1.304 1.00 93.25 104 PHE A N 1
ATOM 836 C CA . PHE A 1 104 ? -9.047 -9.220 -1.658 1.00 93.25 104 PHE A CA 1
ATOM 837 C C . PHE A 1 104 ? -10.253 -9.410 -0.724 1.00 93.25 104 PHE A C 1
ATOM 839 O O . PHE A 1 104 ? -11.390 -9.460 -1.190 1.00 93.25 104 PHE A O 1
ATOM 846 N N . TYR A 1 105 ? -10.041 -9.399 0.596 1.00 92.38 105 TYR A N 1
ATOM 847 C CA . TYR A 1 105 ? -11.120 -9.580 1.568 1.00 92.38 105 TYR A CA 1
ATOM 848 C C . TYR A 1 105 ? -12.143 -8.456 1.572 1.00 92.38 105 TYR A C 1
ATOM 850 O O . TYR A 1 105 ? -13.254 -8.685 2.043 1.00 92.38 105 TYR A O 1
ATOM 858 N N . TYR A 1 106 ? -11.809 -7.247 1.110 1.00 90.94 106 TYR A N 1
ATOM 859 C CA . TYR A 1 106 ? -12.757 -6.138 1.118 1.00 90.94 106 TYR A CA 1
ATOM 860 C C . TYR A 1 106 ? -13.846 -6.303 0.059 1.00 90.94 106 TYR A C 1
ATOM 862 O O . TYR A 1 106 ? -15.006 -6.356 0.434 1.00 90.94 106 TYR A O 1
ATOM 870 N N . ASP A 1 107 ? -13.494 -6.423 -1.220 1.00 89.19 107 ASP A N 1
ATOM 871 C CA . ASP A 1 107 ? -14.447 -6.577 -2.337 1.00 89.19 107 ASP A CA 1
ATOM 872 C C . ASP A 1 107 ? -13.739 -7.176 -3.575 1.00 89.19 107 ASP A C 1
ATOM 874 O O . ASP A 1 107 ? -13.920 -6.695 -4.693 1.00 89.19 107 ASP A O 1
ATOM 878 N N . ASP A 1 108 ? -12.859 -8.171 -3.389 1.00 89.62 108 ASP A N 1
ATOM 879 C CA . ASP A 1 108 ? -12.052 -8.759 -4.476 1.00 89.62 108 ASP A CA 1
ATOM 880 C C . ASP A 1 108 ? -11.277 -7.700 -5.285 1.00 89.62 108 ASP A C 1
ATOM 882 O O . ASP A 1 108 ? -11.131 -7.788 -6.508 1.00 89.62 108 ASP A O 1
ATOM 886 N N . MET A 1 109 ? -10.800 -6.652 -4.602 1.00 90.12 109 MET A N 1
ATOM 887 C CA . MET A 1 109 ? -10.112 -5.545 -5.258 1.00 90.12 109 MET A CA 1
ATOM 888 C C . MET A 1 109 ? -8.776 -6.017 -5.847 1.00 90.12 109 MET A C 1
ATOM 890 O O . MET A 1 109 ? -8.102 -6.860 -5.247 1.00 90.12 109 MET A O 1
ATOM 894 N N . PRO A 1 110 ? -8.341 -5.444 -6.985 1.00 90.62 110 PRO A N 1
ATOM 895 C CA . PRO A 1 110 ? -7.046 -5.776 -7.556 1.00 90.62 110 PRO A CA 1
ATOM 896 C C . PRO A 1 110 ? -5.924 -5.415 -6.578 1.00 90.62 110 PRO A C 1
ATOM 898 O O . PRO A 1 110 ? -5.916 -4.325 -5.986 1.00 90.62 110 PRO A O 1
ATOM 901 N N . GLY A 1 111 ? -4.970 -6.339 -6.441 1.00 92.44 111 GLY A N 1
ATOM 902 C CA . GLY A 1 111 ? -3.749 -6.137 -5.666 1.00 92.44 111 GLY A CA 1
ATOM 903 C C . GLY A 1 111 ? -2.907 -4.977 -6.198 1.00 92.44 111 GLY A C 1
ATOM 904 O O . GLY A 1 111 ? -3.208 -4.398 -7.242 1.00 92.44 111 GLY A O 1
ATOM 905 N N . LEU A 1 112 ? -1.889 -4.598 -5.434 1.00 92.44 112 LEU A N 1
ATOM 906 C CA . LEU A 1 112 ? -0.903 -3.585 -5.804 1.00 92.44 112 LEU A CA 1
ATOM 907 C C . LEU A 1 112 ? -0.159 -4.005 -7.074 1.00 92.44 112 LEU A C 1
ATOM 909 O O . LEU A 1 112 ? 0.247 -5.159 -7.202 1.00 92.44 112 LEU A O 1
ATOM 913 N N . ASP A 1 113 ? -0.039 -3.070 -8.016 1.00 86.62 113 ASP A N 1
ATOM 914 C CA . ASP A 1 113 ? 0.735 -3.262 -9.238 1.00 86.62 113 ASP A CA 1
ATOM 915 C C . ASP A 1 113 ? 2.238 -3.162 -8.935 1.00 86.62 113 ASP A C 1
ATOM 917 O O . ASP A 1 113 ? 2.711 -2.189 -8.346 1.00 86.62 113 ASP A O 1
ATOM 921 N N . PHE A 1 114 ? 2.970 -4.195 -9.345 1.00 83.50 114 PHE A N 1
ATOM 922 C CA . PHE A 1 114 ? 4.412 -4.346 -9.152 1.00 83.50 114 PHE A CA 1
ATOM 923 C C . PHE A 1 114 ? 5.230 -3.638 -10.241 1.00 83.50 114 PHE A C 1
ATOM 925 O O . PHE A 1 114 ? 6.455 -3.598 -10.152 1.00 83.50 114 PHE A O 1
ATOM 932 N N . SER A 1 115 ? 4.576 -3.110 -11.278 1.00 78.25 115 SER A N 1
ATOM 933 C CA . SER A 1 115 ? 5.236 -2.462 -12.411 1.00 78.25 115 SER A CA 1
ATOM 934 C C . SER A 1 115 ? 6.030 -1.236 -11.961 1.00 78.25 115 SER A C 1
ATOM 936 O O . SER A 1 115 ? 5.478 -0.312 -11.359 1.00 78.25 115 SER A O 1
ATOM 938 N N . GLU A 1 116 ? 7.323 -1.203 -12.273 1.00 77.81 116 GLU A N 1
ATOM 939 C CA . GLU A 1 116 ? 8.195 -0.089 -11.898 1.00 77.81 116 GLU A CA 1
ATOM 940 C C . GLU A 1 116 ? 7.670 1.253 -12.430 1.00 77.81 116 GLU A C 1
ATOM 942 O O . GLU A 1 116 ? 7.147 1.359 -13.540 1.00 77.81 116 GLU A O 1
ATOM 947 N N . GLY A 1 117 ? 7.778 2.296 -11.605 1.00 74.38 117 GLY A N 1
ATOM 948 C CA . GLY A 1 117 ? 7.343 3.651 -11.955 1.00 74.38 117 GLY A CA 1
ATOM 949 C C . GLY A 1 117 ? 5.830 3.895 -11.891 1.00 74.38 117 GLY A C 1
ATOM 950 O O . GLY A 1 117 ? 5.401 5.046 -12.013 1.00 74.38 117 GLY A O 1
ATOM 951 N N . CYS A 1 118 ? 5.005 2.870 -11.651 1.00 84.69 118 CYS A N 1
ATOM 952 C CA . CYS A 1 118 ? 3.579 3.074 -11.409 1.00 84.69 118 CYS A CA 1
ATOM 953 C C . CYS A 1 118 ? 3.318 3.636 -9.998 1.00 84.69 118 CYS A C 1
ATOM 955 O O . CYS A 1 118 ? 4.160 3.583 -9.101 1.00 84.69 118 CYS A O 1
ATOM 957 N N . ARG A 1 119 ? 2.115 4.173 -9.767 1.00 90.12 119 ARG A N 1
ATOM 958 C CA . ARG A 1 119 ? 1.737 4.718 -8.452 1.00 90.12 119 ARG A CA 1
ATOM 959 C C . ARG A 1 119 ? 1.820 3.666 -7.343 1.00 90.12 119 ARG A C 1
ATOM 961 O O . ARG A 1 119 ? 2.276 3.975 -6.245 1.00 90.12 119 ARG A O 1
ATOM 968 N N . ASP A 1 120 ? 1.359 2.452 -7.628 1.00 90.94 120 ASP A N 1
ATOM 969 C CA . ASP A 1 120 ? 1.305 1.369 -6.648 1.00 90.94 120 ASP A CA 1
ATOM 970 C C . ASP A 1 120 ? 2.701 0.877 -6.258 1.00 90.94 120 ASP A C 1
ATOM 972 O O . ASP A 1 120 ? 2.911 0.571 -5.088 1.00 90.94 120 ASP A O 1
ATOM 976 N N . PHE A 1 121 ? 3.672 0.924 -7.171 1.00 88.81 121 PHE A N 1
ATOM 977 C CA . PHE A 1 121 ? 5.075 0.630 -6.879 1.00 88.81 121 PHE A CA 1
ATOM 978 C C . PHE A 1 121 ? 5.623 1.532 -5.763 1.00 88.81 121 PHE A C 1
ATOM 980 O O . PHE A 1 121 ? 6.233 1.057 -4.806 1.00 88.81 121 PHE A O 1
ATOM 987 N N . PHE A 1 122 ? 5.322 2.834 -5.804 1.00 90.69 122 PHE A N 1
ATOM 988 C CA . PHE A 1 122 ? 5.723 3.764 -4.740 1.00 90.69 122 PHE A CA 1
ATOM 989 C C . PHE A 1 122 ? 4.931 3.573 -3.441 1.00 90.69 122 PHE A C 1
ATOM 991 O O . PHE A 1 122 ? 5.461 3.819 -2.355 1.00 90.69 122 PHE A O 1
ATOM 998 N N . ILE A 1 123 ? 3.674 3.120 -3.525 1.00 93.62 123 ILE A N 1
ATOM 999 C CA . ILE A 1 123 ? 2.905 2.708 -2.341 1.00 93.62 123 ILE A CA 1
ATOM 1000 C C . ILE A 1 123 ? 3.586 1.506 -1.689 1.00 93.62 123 ILE A C 1
ATOM 1002 O O . ILE A 1 123 ? 3.810 1.525 -0.481 1.00 93.62 123 ILE A O 1
ATOM 1006 N N . MET A 1 124 ? 3.951 0.491 -2.472 1.00 92.06 124 MET A N 1
ATOM 1007 C CA . MET A 1 124 ? 4.646 -0.697 -1.983 1.00 92.06 124 MET A CA 1
ATOM 1008 C C . MET A 1 124 ? 5.975 -0.342 -1.324 1.00 92.06 124 MET A C 1
ATOM 1010 O O . MET A 1 124 ? 6.194 -0.717 -0.176 1.00 92.06 124 MET A O 1
ATOM 1014 N N . GLN A 1 125 ? 6.806 0.463 -1.991 1.00 90.19 125 GLN A N 1
ATOM 1015 C CA . GLN A 1 125 ? 8.084 0.917 -1.443 1.00 90.19 125 GLN A CA 1
ATOM 1016 C C . GLN A 1 125 ? 7.902 1.643 -0.100 1.00 90.19 125 GLN A C 1
ATOM 1018 O O . GLN A 1 125 ? 8.680 1.449 0.836 1.00 90.19 125 GLN A O 1
ATOM 1023 N N . ALA A 1 126 ? 6.851 2.461 0.025 1.00 93.00 126 ALA A N 1
ATOM 1024 C CA . ALA A 1 126 ? 6.528 3.127 1.280 1.00 93.00 126 ALA A CA 1
ATOM 1025 C C . ALA A 1 126 ? 6.069 2.141 2.366 1.00 93.00 126 ALA A C 1
ATOM 1027 O O . ALA A 1 126 ? 6.464 2.293 3.519 1.00 93.00 126 ALA A O 1
ATOM 1028 N N . LEU A 1 127 ? 5.244 1.145 2.025 1.00 92.75 127 LEU A N 1
ATOM 1029 C CA . LEU A 1 127 ? 4.794 0.114 2.967 1.00 92.75 127 LEU A CA 1
ATOM 1030 C C . LEU A 1 127 ? 5.974 -0.723 3.477 1.00 92.75 127 LEU A C 1
ATOM 1032 O O . LEU A 1 127 ? 6.119 -0.892 4.685 1.00 92.75 127 LEU A O 1
ATOM 1036 N N . GLU A 1 128 ? 6.855 -1.169 2.584 1.00 91.25 128 GLU A N 1
ATOM 1037 C CA . GLU A 1 128 ? 8.044 -1.957 2.927 1.00 91.25 128 GLU A CA 1
ATOM 1038 C C . GLU A 1 128 ? 9.046 -1.156 3.760 1.00 91.25 128 GLU A C 1
ATOM 1040 O O . GLU A 1 128 ? 9.505 -1.626 4.799 1.00 91.25 128 GLU A O 1
ATOM 1045 N N . GLY A 1 129 ? 9.310 0.100 3.387 1.00 85.50 129 GLY A N 1
ATOM 1046 C CA . GLY A 1 129 ? 10.177 1.001 4.155 1.00 85.50 129 GLY A CA 1
ATOM 1047 C C . GLY A 1 129 ? 9.623 1.388 5.535 1.00 85.50 129 GLY A C 1
ATOM 1048 O O . GLY A 1 129 ? 10.317 2.029 6.334 1.00 85.50 129 GLY A O 1
ATOM 1049 N N . ASN A 1 130 ? 8.372 1.029 5.826 1.00 86.62 130 ASN A N 1
ATOM 1050 C CA . ASN A 1 130 ? 7.726 1.246 7.114 1.00 86.62 130 ASN A CA 1
ATOM 1051 C C . ASN A 1 130 ? 7.713 -0.004 8.005 1.00 86.62 130 ASN A C 1
ATOM 1053 O O . ASN A 1 130 ? 7.387 0.120 9.186 1.00 86.62 130 ASN A O 1
ATOM 1057 N N . ILE A 1 131 ? 8.108 -1.171 7.491 1.00 83.75 131 ILE A N 1
ATOM 1058 C CA . ILE A 1 131 ? 8.238 -2.395 8.289 1.00 83.75 131 ILE A CA 1
ATOM 1059 C C . ILE A 1 131 ? 9.277 -2.178 9.402 1.00 83.75 131 ILE A C 1
ATOM 1061 O O . ILE A 1 131 ? 10.321 -1.560 9.192 1.00 83.75 131 ILE A O 1
ATOM 1065 N N . GLY A 1 132 ? 8.973 -2.654 10.610 1.00 81.50 132 GLY A N 1
ATOM 1066 C CA . GLY A 1 132 ? 9.791 -2.493 11.813 1.00 81.50 132 GLY A CA 1
ATOM 1067 C C . GLY A 1 132 ? 9.472 -1.230 12.619 1.00 81.50 132 GLY A C 1
ATOM 1068 O O . GLY A 1 132 ? 9.906 -1.112 13.764 1.00 81.50 132 GLY A O 1
ATOM 1069 N N . LYS A 1 133 ? 8.689 -0.290 12.066 1.00 82.75 133 LYS A N 1
ATOM 1070 C CA . LYS A 1 133 ? 8.264 0.942 12.762 1.00 82.75 133 LYS A CA 1
ATOM 1071 C C . LYS A 1 133 ? 6.945 0.781 13.521 1.00 82.75 133 LYS A C 1
ATOM 1073 O O . LYS A 1 133 ? 6.510 1.712 14.193 1.00 82.75 133 LYS A O 1
ATOM 1078 N N . GLU A 1 134 ? 6.306 -0.387 13.455 1.00 77.56 134 GLU A N 1
ATOM 1079 C CA . GLU A 1 134 ? 5.024 -0.662 14.114 1.00 77.56 134 GLU A CA 1
ATOM 1080 C C . GLU A 1 134 ? 5.065 -0.544 15.644 1.00 77.56 134 GLU A C 1
ATOM 1082 O O . GLU A 1 134 ? 4.032 -0.291 16.265 1.00 77.56 134 GLU A O 1
ATOM 1087 N N . ASN A 1 135 ? 6.250 -0.707 16.238 1.00 79.62 135 ASN A N 1
ATOM 1088 C CA . ASN A 1 135 ? 6.479 -0.636 17.681 1.00 79.62 135 ASN A CA 1
ATOM 1089 C C . ASN A 1 135 ? 7.083 0.706 18.127 1.00 79.62 135 ASN A C 1
ATOM 1091 O O . ASN A 1 135 ? 7.342 0.901 19.315 1.00 79.62 135 ASN A O 1
ATOM 1095 N N . ASP A 1 136 ? 7.302 1.641 17.201 1.00 83.50 136 ASP A N 1
ATOM 1096 C CA . ASP A 1 136 ? 7.865 2.953 17.505 1.00 83.50 136 ASP A CA 1
ATOM 1097 C C . ASP A 1 136 ? 6.749 3.978 17.757 1.00 83.50 136 ASP A C 1
ATOM 1099 O O . ASP A 1 136 ? 5.999 4.361 16.851 1.00 83.50 136 ASP A O 1
ATOM 1103 N N . ARG A 1 137 ? 6.653 4.451 19.008 1.00 78.75 137 ARG A N 1
ATOM 1104 C CA . ARG A 1 137 ? 5.633 5.408 19.472 1.00 78.75 137 ARG A CA 1
ATOM 1105 C C . ARG A 1 137 ? 5.605 6.709 18.675 1.00 78.75 137 ARG A C 1
ATOM 1107 O O . ARG A 1 137 ? 4.526 7.283 18.528 1.00 78.75 137 ARG A O 1
ATOM 1114 N N . ASP A 1 138 ? 6.733 7.161 18.141 1.00 83.56 138 ASP A N 1
ATOM 1115 C CA . ASP A 1 138 ? 6.778 8.412 17.379 1.00 83.56 138 ASP A CA 1
ATOM 1116 C C . ASP A 1 138 ? 6.193 8.241 15.972 1.00 83.56 138 ASP A C 1
ATOM 1118 O O . ASP A 1 138 ? 5.714 9.202 15.350 1.00 83.56 138 ASP A O 1
ATOM 1122 N N . TYR A 1 139 ? 6.175 6.998 15.486 1.00 84.25 139 TYR A N 1
ATOM 1123 C CA . TYR A 1 139 ? 5.751 6.645 14.142 1.00 84.25 139 TYR A CA 1
ATOM 1124 C C . TYR A 1 139 ? 4.369 6.005 14.076 1.00 84.25 139 TYR A C 1
ATOM 1126 O O . TYR A 1 139 ? 3.743 6.138 13.029 1.00 84.25 139 TYR A O 1
ATOM 1134 N N . ILE A 1 140 ? 3.817 5.435 15.155 1.00 83.94 140 ILE A N 1
ATOM 1135 C CA . ILE A 1 140 ? 2.523 4.712 15.137 1.00 83.94 140 ILE A CA 1
ATOM 1136 C C . ILE A 1 140 ? 1.347 5.461 14.476 1.00 83.94 140 ILE A C 1
ATOM 1138 O O . ILE A 1 140 ? 0.412 4.836 13.982 1.00 83.94 140 ILE A O 1
ATOM 1142 N N . SER A 1 141 ? 1.361 6.798 14.468 1.00 84.94 141 SER A N 1
ATOM 1143 C CA . SER A 1 141 ? 0.316 7.641 13.859 1.00 84.94 141 SER A CA 1
ATOM 1144 C C . SER A 1 141 ? 0.673 8.183 12.470 1.00 84.94 141 SER A C 1
ATOM 1146 O O . SER A 1 141 ? -0.133 8.864 11.843 1.00 84.94 141 SER A O 1
ATOM 1148 N N . ARG A 1 142 ? 1.880 7.894 11.976 1.00 90.50 142 ARG A N 1
ATOM 1149 C CA . ARG A 1 142 ? 2.439 8.464 10.746 1.00 90.50 142 ARG A CA 1
ATOM 1150 C C . ARG A 1 142 ? 2.335 7.543 9.535 1.00 90.50 142 ARG A C 1
ATOM 1152 O O . ARG A 1 142 ? 2.634 8.014 8.448 1.00 90.50 142 ARG A O 1
ATOM 1159 N N . GLY A 1 143 ? 1.883 6.295 9.668 1.00 90.00 143 GLY A N 1
ATOM 1160 C CA . GLY A 1 143 ? 1.861 5.322 8.562 1.00 90.00 143 GLY A CA 1
ATOM 1161 C C . GLY A 1 143 ? 1.233 5.855 7.264 1.00 90.00 143 GLY A C 1
ATOM 1162 O O . GLY A 1 143 ? 1.879 5.877 6.219 1.00 90.00 143 GLY A O 1
ATOM 1163 N N . VAL A 1 144 ? 0.017 6.411 7.337 1.00 93.19 144 VAL A N 1
ATOM 1164 C CA . VAL A 1 144 ? -0.657 7.027 6.173 1.00 93.19 144 VAL A CA 1
ATOM 1165 C C . VAL A 1 144 ? 0.090 8.259 5.660 1.00 93.19 144 VAL A C 1
ATOM 1167 O O . VAL A 1 144 ? 0.182 8.479 4.452 1.00 93.19 144 VAL A O 1
ATOM 1170 N N . LYS A 1 145 ? 0.642 9.067 6.573 1.00 93.19 145 LYS A N 1
ATOM 1171 C CA . LYS A 1 145 ? 1.425 10.254 6.221 1.00 93.19 145 LYS A CA 1
ATOM 1172 C C . LYS A 1 145 ? 2.674 9.871 5.426 1.00 93.19 145 LYS A C 1
ATOM 1174 O O . LYS A 1 145 ? 2.926 10.496 4.410 1.00 93.19 145 LYS A O 1
ATOM 1179 N N . LEU A 1 146 ? 3.391 8.825 5.833 1.00 93.12 146 LEU A N 1
ATOM 1180 C CA . LEU A 1 146 ? 4.600 8.352 5.155 1.00 93.12 146 LEU A CA 1
ATOM 1181 C C . LEU A 1 146 ? 4.302 7.903 3.722 1.00 93.12 146 LEU A C 1
ATOM 1183 O O . LEU A 1 146 ? 5.009 8.303 2.805 1.00 93.12 146 LEU A O 1
ATOM 1187 N N . VAL A 1 147 ? 3.214 7.154 3.507 1.00 94.06 147 VAL A N 1
ATOM 1188 C CA . VAL A 1 147 ? 2.790 6.775 2.146 1.00 94.06 147 VAL A CA 1
ATOM 1189 C C . VAL A 1 147 ? 2.448 8.014 1.315 1.00 94.06 147 VAL A C 1
ATOM 1191 O O . VAL A 1 147 ? 2.884 8.143 0.173 1.00 94.06 147 VAL A O 1
ATOM 1194 N N . ASN A 1 148 ? 1.707 8.961 1.891 1.00 94.81 148 ASN A N 1
ATOM 1195 C CA . ASN A 1 148 ? 1.356 10.210 1.218 1.00 94.81 148 ASN A CA 1
ATOM 1196 C C . ASN A 1 148 ? 2.575 11.093 0.905 1.00 94.81 148 ASN A C 1
ATOM 1198 O O . ASN A 1 148 ? 2.603 11.719 -0.154 1.00 94.81 148 ASN A O 1
ATOM 1202 N N . ASP A 1 149 ? 3.576 11.133 1.783 1.00 93.31 149 ASP A N 1
ATOM 1203 C CA . ASP A 1 149 ? 4.827 11.857 1.565 1.00 93.31 149 ASP A CA 1
ATOM 1204 C C . ASP A 1 149 ? 5.606 11.228 0.395 1.00 93.31 149 ASP A C 1
ATOM 1206 O O . ASP A 1 149 ? 6.003 11.953 -0.519 1.00 93.31 149 ASP A O 1
ATOM 1210 N N . THR A 1 150 ? 5.716 9.894 0.332 1.00 92.31 150 THR A N 1
ATOM 1211 C CA . THR A 1 150 ? 6.322 9.184 -0.812 1.00 92.31 150 THR A CA 1
ATOM 1212 C C . THR A 1 150 ? 5.574 9.458 -2.118 1.00 92.31 150 THR A C 1
ATOM 1214 O O . THR A 1 150 ? 6.195 9.759 -3.139 1.00 92.31 150 THR A O 1
ATOM 1217 N N . LEU A 1 151 ? 4.238 9.421 -2.107 1.00 91.75 151 LEU A N 1
ATOM 1218 C CA . LEU A 1 151 ? 3.429 9.738 -3.289 1.00 91.75 151 LEU A CA 1
ATOM 1219 C C . LEU A 1 151 ? 3.639 11.184 -3.749 1.00 91.75 151 LEU A C 1
ATOM 1221 O O . LEU A 1 151 ? 3.788 11.439 -4.944 1.00 91.75 151 LEU A O 1
ATOM 1225 N N . LYS A 1 152 ? 3.699 12.130 -2.807 1.00 92.00 152 LYS A N 1
ATOM 1226 C CA . LYS A 1 152 ? 3.921 13.549 -3.097 1.00 92.00 152 LYS A CA 1
ATOM 1227 C C . LYS A 1 152 ? 5.307 13.803 -3.689 1.00 92.00 152 LYS A C 1
ATOM 1229 O O . LYS A 1 152 ? 5.409 14.568 -4.648 1.00 92.00 152 LYS A O 1
ATOM 1234 N N . LEU A 1 153 ? 6.350 13.167 -3.148 1.00 89.62 153 LEU A N 1
ATOM 1235 C CA . LEU A 1 153 ? 7.721 13.254 -3.670 1.00 89.62 153 LEU A CA 1
ATOM 1236 C C . LEU A 1 153 ? 7.793 12.794 -5.131 1.00 89.62 153 LEU A C 1
ATOM 1238 O O . LEU A 1 153 ? 8.440 13.440 -5.951 1.00 89.62 153 LEU A O 1
ATOM 1242 N N . ASN A 1 154 ? 7.035 11.751 -5.472 1.00 87.12 154 ASN A N 1
ATOM 1243 C CA . ASN A 1 154 ? 6.955 11.195 -6.821 1.00 87.12 154 ASN A CA 1
ATOM 1244 C C . ASN A 1 154 ? 5.845 11.827 -7.688 1.00 87.12 154 ASN A C 1
ATOM 1246 O O . ASN A 1 154 ? 5.505 11.299 -8.741 1.00 87.12 154 ASN A O 1
ATOM 1250 N N . LYS A 1 155 ? 5.284 12.975 -7.273 1.00 90.00 155 LYS A N 1
ATOM 1251 C CA . LYS A 1 155 ? 4.257 13.748 -8.005 1.00 90.00 155 LYS A CA 1
ATOM 1252 C C . LYS A 1 155 ? 2.946 12.990 -8.289 1.00 90.00 155 LYS A C 1
ATOM 1254 O O . LYS A 1 155 ? 2.200 13.372 -9.190 1.00 90.00 155 LYS A O 1
ATOM 1259 N N . PHE A 1 156 ? 2.617 11.975 -7.494 1.00 89.62 156 PHE A N 1
ATOM 1260 C CA . PHE A 1 156 ? 1.340 11.265 -7.569 1.00 89.62 156 PHE A CA 1
ATOM 1261 C C . PHE A 1 156 ? 0.271 11.882 -6.664 1.00 89.62 156 PHE A C 1
ATOM 1263 O O . PHE A 1 156 ? 0.549 12.602 -5.701 1.00 89.62 156 PHE A O 1
ATOM 1270 N N . SER A 1 157 ? -0.991 11.562 -6.954 1.00 89.62 157 SER A N 1
ATOM 1271 C CA . SER A 1 157 ? -2.099 11.901 -6.066 1.00 89.62 157 SER A CA 1
ATOM 1272 C C . SER A 1 157 ? -2.015 11.120 -4.755 1.00 89.62 157 SER A C 1
ATOM 1274 O O . SER A 1 157 ? -1.831 9.897 -4.751 1.00 89.62 157 SER A O 1
ATOM 1276 N N . LEU A 1 158 ? -2.235 11.837 -3.652 1.00 92.75 158 LEU A N 1
ATOM 1277 C CA . LEU A 1 158 ? -2.355 11.282 -2.303 1.00 92.75 158 LEU A CA 1
ATOM 1278 C C . LEU A 1 158 ? -3.443 10.201 -2.229 1.00 92.75 158 LEU A C 1
ATOM 1280 O O . LEU A 1 158 ? -4.334 10.144 -3.081 1.00 92.75 158 LEU A O 1
ATOM 1284 N N . LEU A 1 159 ? -3.389 9.366 -1.192 1.00 92.19 159 LEU A N 1
ATOM 1285 C CA . LEU A 1 159 ? -4.403 8.346 -0.940 1.00 92.19 159 LEU A CA 1
ATOM 1286 C C . LEU A 1 159 ? -5.784 8.982 -0.747 1.00 92.19 159 LEU A C 1
ATOM 1288 O O . LEU A 1 159 ? -6.000 9.841 0.113 1.00 92.19 159 LEU A O 1
ATOM 1292 N N . ARG A 1 160 ? -6.748 8.532 -1.546 1.00 89.88 160 ARG A N 1
ATOM 1293 C CA . ARG A 1 160 ? -8.133 8.985 -1.485 1.00 89.88 160 ARG A CA 1
ATOM 1294 C C . ARG A 1 160 ? -8.925 8.197 -0.440 1.00 89.88 160 ARG A C 1
ATOM 1296 O O . ARG A 1 160 ? -9.324 7.064 -0.669 1.00 89.88 160 ARG A O 1
ATOM 1303 N N . LEU A 1 161 ? -9.241 8.839 0.683 1.00 87.50 161 LEU A N 1
ATOM 1304 C CA . LEU A 1 161 ? -10.000 8.222 1.786 1.00 87.50 161 LEU A CA 1
ATOM 1305 C C . LEU A 1 161 ? -11.528 8.222 1.584 1.00 87.50 161 LEU A C 1
ATOM 1307 O O . LEU A 1 161 ? -12.263 7.592 2.337 1.00 87.50 161 LEU A O 1
ATOM 1311 N N . SER A 1 162 ? -12.038 8.974 0.604 1.00 80.88 162 SER A N 1
ATOM 1312 C CA . SER A 1 162 ? -13.475 9.120 0.362 1.00 80.88 162 SER A CA 1
ATOM 1313 C C . SER A 1 162 ? -13.775 9.451 -1.093 1.00 80.88 162 SER A C 1
ATOM 1315 O O . SER A 1 162 ? -13.041 10.179 -1.762 1.00 80.88 162 SER A O 1
ATOM 1317 N N . ASN A 1 163 ? -14.932 9.002 -1.574 1.00 70.12 163 ASN A N 1
ATOM 1318 C CA . ASN A 1 163 ? -15.391 9.312 -2.924 1.00 70.12 163 ASN A CA 1
ATOM 1319 C C . ASN A 1 163 ? -15.754 10.795 -3.120 1.00 70.12 163 ASN A C 1
ATOM 1321 O O . ASN A 1 163 ? -15.827 11.251 -4.259 1.00 70.12 163 ASN A O 1
ATOM 1325 N N . LYS A 1 164 ? -15.947 11.571 -2.044 1.00 64.81 164 LYS A N 1
ATOM 1326 C CA . LYS A 1 164 ? -16.308 12.998 -2.142 1.00 64.81 164 LYS A CA 1
ATOM 1327 C C . LYS A 1 164 ? -15.145 13.893 -2.578 1.00 64.81 164 LYS A C 1
ATOM 1329 O O . LYS A 1 164 ? -15.374 14.899 -3.242 1.00 64.81 164 LYS A O 1
ATOM 1334 N N . THR A 1 165 ? -13.910 13.536 -2.240 1.00 57.19 165 THR A N 1
ATOM 1335 C CA . THR A 1 165 ? -12.720 14.283 -2.650 1.00 57.19 165 THR A CA 1
ATOM 1336 C C . THR A 1 165 ? -12.288 13.816 -4.036 1.00 57.19 165 THR A C 1
ATOM 1338 O O . THR A 1 165 ? -11.639 12.786 -4.190 1.00 57.19 165 THR A O 1
ATOM 1341 N N . LYS A 1 166 ? -12.682 14.559 -5.076 1.00 49.31 166 LYS A N 1
ATOM 1342 C CA . LYS A 1 166 ? -12.075 14.424 -6.405 1.00 49.31 166 LYS A CA 1
ATOM 1343 C C . LYS A 1 166 ? -10.712 15.112 -6.361 1.00 49.31 166 LYS A C 1
ATOM 1345 O O . LYS A 1 166 ? -10.637 16.335 -6.443 1.00 49.31 166 LYS A O 1
ATOM 1350 N N . THR A 1 167 ? -9.638 14.352 -6.188 1.00 51.75 167 THR A N 1
ATOM 1351 C CA . THR A 1 167 ? -8.305 14.852 -6.532 1.00 51.75 167 THR A CA 1
ATOM 1352 C C . THR A 1 167 ? -8.255 15.044 -8.045 1.00 51.75 167 THR A C 1
ATOM 1354 O O . THR A 1 167 ? -8.756 14.199 -8.785 1.00 51.75 167 THR A O 1
ATOM 1357 N N . LYS A 1 168 ? -7.692 16.165 -8.516 1.00 51.25 168 LYS A N 1
ATOM 1358 C CA . LYS A 1 168 ? -7.280 16.270 -9.920 1.00 51.25 168 LYS A CA 1
ATOM 1359 C C . LYS A 1 168 ? -6.242 15.171 -10.111 1.00 51.25 168 LYS A C 1
ATOM 1361 O O . LYS A 1 168 ? -5.192 15.235 -9.475 1.00 51.25 168 LYS A O 1
ATOM 1366 N N . GLU A 1 169 ? -6.591 14.126 -10.853 1.00 45.53 169 GLU A N 1
ATOM 1367 C CA . GLU A 1 169 ? -5.654 13.062 -11.196 1.00 45.53 169 GLU A CA 1
ATOM 1368 C C . GLU A 1 169 ? -4.427 13.736 -11.805 1.00 45.53 169 GLU A C 1
ATOM 1370 O O . GLU A 1 169 ? -4.538 14.525 -12.747 1.00 45.53 169 GLU A O 1
ATOM 1375 N N . ALA A 1 170 ? -3.267 13.536 -11.179 1.00 43.38 170 ALA A N 1
ATOM 1376 C CA . ALA A 1 170 ? -2.025 13.934 -11.805 1.00 43.38 170 ALA A CA 1
ATOM 1377 C C . ALA A 1 170 ? -1.956 13.131 -13.102 1.00 43.38 170 ALA A C 1
ATOM 1379 O O . ALA A 1 170 ? -2.083 11.907 -13.060 1.00 43.38 170 ALA A O 1
ATOM 1380 N N . ASN A 1 171 ? -1.820 13.815 -14.241 1.00 41.91 171 ASN A N 1
ATOM 1381 C CA . ASN A 1 171 ? -1.528 13.139 -15.495 1.00 41.91 171 ASN A CA 1
ATOM 1382 C C . ASN A 1 171 ? -0.299 12.273 -15.241 1.00 41.91 171 ASN A C 1
ATOM 1384 O O . ASN A 1 171 ? 0.785 12.800 -14.984 1.00 41.91 171 ASN A O 1
ATOM 1388 N N . ILE A 1 172 ? -0.501 10.958 -15.259 1.00 44.53 172 ILE A N 1
ATOM 1389 C CA . ILE A 1 172 ? 0.581 9.992 -15.223 1.00 44.53 172 ILE A CA 1
ATOM 1390 C C . ILE A 1 172 ? 1.328 10.238 -16.529 1.00 44.53 172 ILE A C 1
ATOM 1392 O O . ILE A 1 172 ? 0.907 9.791 -17.594 1.00 44.53 172 ILE A O 1
ATOM 1396 N N . ILE A 1 173 ? 2.406 11.018 -16.468 1.00 48.50 173 ILE A N 1
ATOM 1397 C CA . ILE A 1 173 ? 3.447 10.916 -17.478 1.00 48.50 173 ILE A CA 1
ATOM 1398 C C . ILE A 1 173 ? 4.097 9.585 -17.137 1.00 48.50 173 ILE A C 1
ATOM 1400 O O . ILE A 1 173 ? 5.031 9.534 -16.343 1.00 48.50 173 ILE A O 1
ATOM 1404 N N . ALA A 1 174 ? 3.509 8.497 -17.637 1.00 46.19 174 ALA A N 1
ATOM 1405 C CA . ALA A 1 174 ? 4.220 7.240 -17.670 1.00 46.19 174 ALA A CA 1
ATOM 1406 C C . ALA A 1 174 ? 5.510 7.569 -18.428 1.00 46.19 174 ALA A C 1
ATOM 1408 O O . ALA A 1 174 ? 5.397 8.122 -19.535 1.00 46.19 174 ALA A O 1
ATOM 1409 N N . PRO A 1 175 ? 6.705 7.356 -17.844 1.00 54.16 175 PRO A N 1
ATOM 1410 C CA . PRO A 1 175 ? 7.909 7.348 -18.654 1.00 54.16 175 PRO A CA 1
ATOM 1411 C C . PRO A 1 175 ? 7.576 6.431 -19.826 1.00 54.16 175 PRO A C 1
ATOM 1413 O O . PRO A 1 175 ? 7.135 5.298 -19.628 1.00 54.16 175 PRO A O 1
ATOM 1416 N N . ASN A 1 176 ? 7.621 6.962 -21.048 1.00 55.81 176 ASN A N 1
ATOM 1417 C CA . ASN A 1 176 ? 7.212 6.226 -22.247 1.00 55.81 176 ASN A CA 1
ATOM 1418 C C . ASN A 1 176 ? 8.316 5.235 -22.641 1.00 55.81 176 ASN A C 1
ATOM 1420 O O . ASN A 1 176 ? 8.566 4.993 -23.825 1.00 55.81 176 ASN A O 1
ATOM 1424 N N . ASP A 1 177 ? 9.006 4.744 -21.618 1.00 67.94 177 ASP A N 1
ATOM 1425 C CA . ASP A 1 177 ? 10.253 4.053 -21.697 1.00 67.94 177 ASP A CA 1
ATOM 1426 C C . ASP A 1 177 ? 9.889 2.587 -21.794 1.00 67.94 177 ASP A C 1
ATOM 1428 O O . ASP A 1 177 ? 9.233 2.011 -20.923 1.00 67.94 177 ASP A O 1
ATOM 1432 N N . ARG A 1 178 ? 10.202 2.002 -22.940 1.00 76.44 178 ARG A N 1
ATOM 1433 C CA . ARG A 1 178 ? 9.812 0.635 -23.254 1.00 76.44 178 ARG A CA 1
ATOM 1434 C C . ARG A 1 178 ? 10.892 -0.011 -24.087 1.00 76.44 178 ARG A C 1
ATOM 1436 O O . ARG A 1 178 ? 11.509 0.627 -24.942 1.00 76.44 178 ARG A O 1
ATOM 1443 N N . ILE A 1 179 ? 11.075 -1.302 -23.869 1.00 79.56 179 ILE A N 1
ATOM 1444 C CA . ILE A 1 179 ? 11.865 -2.126 -24.771 1.00 79.56 179 ILE A CA 1
ATOM 1445 C C . ILE A 1 179 ? 11.026 -2.319 -26.035 1.00 79.56 179 ILE A C 1
ATOM 1447 O O . ILE A 1 179 ? 9.915 -2.844 -25.973 1.00 79.56 179 ILE A O 1
ATOM 1451 N N . GLU A 1 180 ? 11.529 -1.837 -27.167 1.00 81.81 180 GLU A N 1
ATOM 1452 C CA . GLU A 1 180 ? 10.865 -2.002 -28.460 1.00 81.81 180 GLU A CA 1
ATOM 1453 C C . GLU A 1 180 ? 11.203 -3.345 -29.097 1.00 81.81 180 GLU A C 1
ATOM 1455 O O . GLU A 1 180 ? 10.336 -3.946 -29.725 1.00 81.81 180 GLU A O 1
ATOM 1460 N N . ASP A 1 181 ? 12.451 -3.795 -28.955 1.00 81.12 181 ASP A N 1
ATOM 1461 C CA . ASP A 1 181 ? 12.925 -5.013 -29.606 1.00 81.12 181 ASP A CA 1
ATOM 1462 C C . ASP A 1 181 ? 14.156 -5.603 -28.907 1.00 81.12 181 ASP A C 1
ATOM 1464 O O . ASP A 1 181 ? 14.948 -4.878 -28.291 1.00 81.12 181 ASP A O 1
ATOM 1468 N N . ILE A 1 182 ? 14.321 -6.920 -29.031 1.00 86.62 182 ILE A N 1
ATOM 1469 C CA . ILE A 1 182 ? 15.488 -7.675 -28.573 1.00 86.62 182 ILE A CA 1
ATOM 1470 C C . ILE A 1 182 ? 15.858 -8.677 -29.664 1.00 86.62 182 ILE A C 1
ATOM 1472 O O . ILE A 1 182 ? 15.111 -9.615 -29.938 1.00 86.62 182 ILE A O 1
ATOM 1476 N N . ILE A 1 183 ? 17.050 -8.519 -30.234 1.00 83.31 183 ILE A N 1
ATOM 1477 C CA . ILE A 1 183 ? 17.586 -9.421 -31.254 1.00 83.31 183 ILE A CA 1
ATOM 1478 C C . ILE A 1 183 ? 18.892 -10.014 -30.738 1.00 83.31 183 ILE A C 1
ATOM 1480 O O . ILE A 1 183 ? 19.773 -9.290 -30.277 1.00 83.31 183 ILE A O 1
ATOM 1484 N N . SER A 1 184 ? 19.037 -11.331 -30.842 1.00 85.75 184 SER A N 1
ATOM 1485 C CA . SER A 1 184 ? 20.274 -12.035 -30.511 1.00 85.75 184 SER A CA 1
ATOM 1486 C C . SER A 1 184 ? 20.788 -12.783 -31.728 1.00 85.75 184 SER A C 1
ATOM 1488 O O . SER A 1 184 ? 20.071 -13.584 -32.323 1.00 85.75 184 SER A O 1
ATOM 1490 N N . GLU A 1 185 ? 22.054 -12.563 -32.063 1.00 80.94 185 GLU A N 1
ATOM 1491 C CA . GLU A 1 185 ? 22.714 -13.213 -33.188 1.00 80.94 185 GLU A CA 1
ATOM 1492 C C . GLU A 1 185 ? 23.976 -13.925 -32.711 1.00 80.94 185 GLU A C 1
ATOM 1494 O O . GLU A 1 185 ? 24.823 -13.357 -32.013 1.00 80.94 185 GLU A O 1
ATOM 1499 N N . ALA A 1 186 ? 24.103 -15.195 -33.091 1.00 79.75 186 ALA A N 1
ATOM 1500 C CA . ALA A 1 186 ? 25.334 -15.940 -32.906 1.00 79.75 186 ALA A CA 1
ATOM 1501 C C . ALA A 1 186 ? 26.337 -15.515 -33.983 1.00 79.75 186 ALA A C 1
ATOM 1503 O O . ALA A 1 186 ? 26.064 -15.604 -35.179 1.00 79.75 186 ALA A O 1
ATOM 1504 N N . TYR A 1 187 ? 27.514 -15.083 -33.551 1.00 70.00 187 TYR A N 1
ATOM 1505 C CA . TYR A 1 187 ? 28.615 -14.708 -34.417 1.00 70.00 187 TYR A CA 1
ATOM 1506 C C . TYR A 1 187 ? 29.797 -15.651 -34.203 1.00 70.00 187 TYR A C 1
ATOM 1508 O O . TYR A 1 187 ? 30.096 -16.082 -33.087 1.00 70.00 187 TYR A O 1
ATOM 1516 N N . SER A 1 188 ? 30.497 -15.951 -35.295 1.00 67.12 188 SER A N 1
ATOM 1517 C CA . SER A 1 188 ? 31.781 -16.639 -35.241 1.00 67.12 188 SER A CA 1
ATOM 1518 C C . SER A 1 188 ? 32.806 -15.866 -36.055 1.00 67.12 188 SER A C 1
ATOM 1520 O O . SER A 1 188 ? 32.523 -15.413 -37.164 1.00 67.12 188 SER A O 1
ATOM 1522 N N . LEU A 1 189 ? 34.037 -15.772 -35.552 1.00 62.94 189 LEU A N 1
ATOM 1523 C CA . LEU A 1 189 ? 35.168 -15.187 -36.288 1.00 62.94 189 LEU A CA 1
ATOM 1524 C C . LEU A 1 189 ? 35.671 -16.096 -37.432 1.00 62.94 189 LEU A C 1
ATOM 1526 O O . LEU A 1 189 ? 36.787 -15.920 -37.921 1.00 62.94 189 LEU A O 1
ATOM 1530 N N . ARG A 1 190 ? 34.851 -17.062 -37.870 1.00 60.62 190 ARG A N 1
ATOM 1531 C CA . ARG A 1 190 ? 35.162 -18.099 -38.861 1.00 60.62 190 ARG A CA 1
ATOM 1532 C C . ARG A 1 190 ? 35.761 -17.535 -40.145 1.00 60.62 190 ARG A C 1
ATOM 1534 O O . ARG A 1 190 ? 36.678 -18.131 -40.691 1.00 60.62 190 ARG A O 1
ATOM 1541 N N . GLU A 1 191 ? 35.254 -16.398 -40.612 1.00 55.41 191 GLU A N 1
ATOM 1542 C CA . GLU A 1 191 ? 35.689 -15.790 -41.876 1.00 55.41 191 GLU A CA 1
ATOM 1543 C C . GLU A 1 191 ? 36.959 -14.943 -41.745 1.00 55.41 191 GLU A C 1
ATOM 1545 O O . GLU A 1 191 ? 37.608 -14.647 -42.745 1.00 55.41 191 GLU A O 1
ATOM 1550 N N . LYS A 1 192 ? 37.356 -14.567 -40.521 1.00 57.34 192 LYS A N 1
ATOM 1551 C CA . LYS A 1 192 ? 38.571 -13.770 -40.292 1.00 57.34 192 LYS A CA 1
ATOM 1552 C C . LYS A 1 192 ? 39.847 -14.601 -40.262 1.00 57.34 192 LYS A C 1
ATOM 1554 O O . LYS A 1 192 ? 40.929 -14.034 -40.399 1.00 57.34 192 LYS A O 1
ATOM 1559 N N . TYR A 1 193 ? 39.745 -15.916 -40.083 1.00 53.50 193 TYR A N 1
ATOM 1560 C CA . TYR A 1 193 ? 40.909 -16.764 -39.883 1.00 53.50 193 TYR A CA 1
ATOM 1561 C C . TYR A 1 193 ? 40.876 -17.998 -40.790 1.00 53.50 193 TYR A C 1
ATOM 1563 O O . TYR A 1 193 ? 40.027 -18.872 -40.631 1.00 53.50 193 TYR A O 1
ATOM 1571 N N . TYR A 1 194 ? 41.863 -18.120 -41.682 1.00 56.88 194 TYR A N 1
ATOM 1572 C CA . TYR A 1 194 ? 42.199 -19.360 -42.402 1.00 56.88 194 TYR A CA 1
ATOM 1573 C C . TYR A 1 194 ? 42.838 -20.386 -41.446 1.00 56.88 194 TYR A C 1
ATOM 1575 O O . TYR A 1 194 ? 43.995 -20.775 -41.588 1.00 56.88 194 TYR A O 1
ATOM 1583 N N . SER A 1 195 ? 42.109 -20.754 -40.397 1.00 58.00 195 SER A N 1
ATOM 1584 C CA . SER A 1 195 ? 42.637 -21.451 -39.226 1.00 58.00 195 SER A CA 1
ATOM 1585 C C . SER A 1 195 ? 42.408 -22.962 -39.262 1.00 58.00 195 SER A C 1
ATOM 1587 O O . SER A 1 195 ? 41.444 -23.452 -39.846 1.00 58.00 195 SER A O 1
ATOM 1589 N N . SER A 1 196 ? 43.284 -23.712 -38.584 1.00 65.50 196 SER A N 1
ATOM 1590 C CA . SER A 1 196 ? 43.173 -25.168 -38.420 1.00 65.50 196 SER A CA 1
ATOM 1591 C C . SER A 1 196 ? 41.934 -25.577 -37.604 1.00 65.50 196 SER A C 1
ATOM 1593 O O . SER A 1 196 ? 41.419 -24.799 -36.799 1.00 65.50 196 SER A O 1
ATOM 1595 N N . LEU A 1 197 ? 41.477 -26.829 -37.752 1.00 67.88 197 LEU A N 1
ATOM 1596 C CA . LEU A 1 197 ? 40.308 -27.365 -37.028 1.00 67.88 197 LEU A CA 1
ATOM 1597 C C . LEU A 1 197 ? 40.421 -27.226 -35.495 1.00 67.88 197 LEU A C 1
ATOM 1599 O O . LEU A 1 197 ? 39.420 -27.020 -34.818 1.00 67.88 197 LEU A O 1
ATOM 1603 N N . GLY A 1 198 ? 41.633 -27.284 -34.936 1.00 66.50 198 GLY A N 1
ATOM 1604 C CA . GLY A 1 198 ? 41.855 -27.084 -33.498 1.00 66.50 198 GLY A CA 1
ATOM 1605 C C . GLY A 1 198 ? 41.635 -25.641 -33.029 1.00 66.50 198 GLY A C 1
ATOM 1606 O O . GLY A 1 198 ? 41.335 -25.410 -31.864 1.00 66.50 198 GLY A O 1
ATOM 1607 N N . ILE A 1 199 ? 41.759 -24.664 -33.929 1.00 61.25 199 ILE A N 1
ATOM 1608 C CA . ILE A 1 199 ? 41.386 -23.270 -33.669 1.00 61.25 199 ILE A CA 1
ATOM 1609 C C . ILE A 1 199 ? 39.887 -23.081 -33.934 1.00 61.25 199 ILE A C 1
ATOM 1611 O O . ILE A 1 199 ? 39.242 -22.331 -33.211 1.00 61.25 199 ILE A O 1
ATOM 1615 N N . TYR A 1 200 ? 39.311 -23.801 -34.902 1.00 64.12 200 TYR A N 1
ATOM 1616 C CA . TYR A 1 200 ? 37.881 -23.742 -35.226 1.00 64.12 200 TYR A CA 1
ATOM 1617 C C . TYR A 1 200 ? 36.986 -24.023 -34.012 1.00 64.12 200 TYR A C 1
ATOM 1619 O O . TYR A 1 200 ? 36.094 -23.235 -33.726 1.00 64.12 200 TYR A O 1
ATOM 1627 N N . TYR A 1 201 ? 37.273 -25.079 -33.247 1.00 70.06 201 TYR A N 1
ATOM 1628 C CA . TYR A 1 201 ? 36.461 -25.469 -32.085 1.00 70.06 201 TYR A CA 1
ATOM 1629 C C . TYR A 1 201 ? 36.831 -24.756 -30.777 1.00 70.06 201 TYR A C 1
ATOM 1631 O O . TYR A 1 201 ? 36.396 -25.186 -29.709 1.00 70.06 201 TYR A O 1
ATOM 1639 N N . LYS A 1 202 ? 37.634 -23.684 -30.815 1.00 70.50 202 LYS A N 1
ATOM 1640 C CA . LYS A 1 202 ? 37.907 -22.919 -29.594 1.00 70.50 202 LYS A CA 1
ATOM 1641 C C . LYS A 1 202 ? 36.636 -22.192 -29.142 1.00 70.50 202 LYS A C 1
ATOM 1643 O O . LYS A 1 202 ? 36.092 -21.429 -29.941 1.00 70.50 202 LYS A O 1
ATOM 1648 N N . PRO A 1 203 ? 36.187 -22.372 -27.885 1.00 70.00 203 PRO A N 1
ATOM 1649 C CA . PRO A 1 203 ? 34.987 -21.713 -27.368 1.00 70.00 203 PRO A CA 1
ATOM 1650 C C . PRO A 1 203 ? 35.001 -20.192 -27.558 1.00 70.00 203 PRO A C 1
ATOM 1652 O O . PRO A 1 203 ? 33.992 -19.618 -27.949 1.00 70.00 203 PRO A O 1
ATOM 1655 N N . ASP A 1 204 ? 36.167 -19.562 -27.406 1.00 70.94 204 ASP A N 1
ATOM 1656 C CA . ASP A 1 204 ? 36.338 -18.105 -27.499 1.00 70.94 204 ASP A CA 1
ATOM 1657 C C . ASP A 1 204 ? 36.074 -17.525 -28.903 1.00 70.94 204 ASP A C 1
ATOM 1659 O O . ASP A 1 204 ? 35.927 -16.311 -29.060 1.00 70.94 204 ASP A O 1
ATOM 1663 N N . ASN A 1 205 ? 36.005 -18.375 -29.935 1.00 70.62 205 ASN A N 1
ATOM 1664 C CA . ASN A 1 205 ? 35.701 -17.961 -31.308 1.00 70.62 205 ASN A CA 1
ATOM 1665 C C 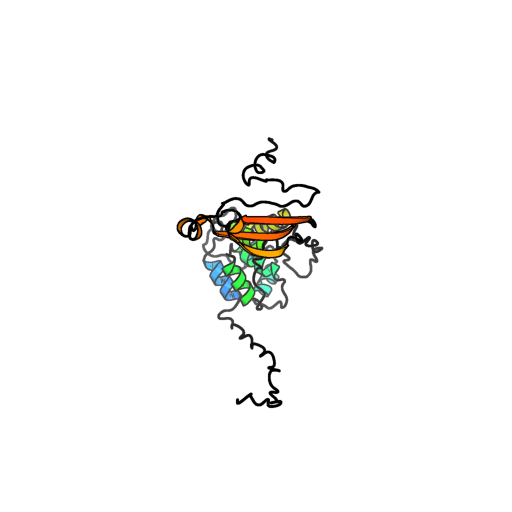. ASN A 1 205 ? 34.205 -17.818 -31.589 1.00 70.62 205 ASN A C 1
ATOM 1667 O O . ASN A 1 205 ? 33.834 -17.327 -32.662 1.00 70.62 205 ASN A O 1
ATOM 1671 N N . TYR A 1 206 ? 33.367 -18.242 -30.646 1.00 74.06 206 TYR A N 1
ATOM 1672 C CA . TYR A 1 206 ? 31.921 -18.145 -30.719 1.00 74.06 206 TYR A CA 1
ATOM 1673 C C . TYR A 1 206 ? 31.445 -17.131 -29.690 1.00 74.06 206 TYR A C 1
ATOM 1675 O O . TYR A 1 206 ? 31.781 -17.204 -28.509 1.00 74.06 206 TYR A O 1
ATOM 1683 N N . SER A 1 207 ? 30.639 -16.177 -30.130 1.00 77.38 207 SER A N 1
ATOM 1684 C CA . SER A 1 207 ? 29.981 -15.252 -29.220 1.00 77.38 207 SER A CA 1
ATOM 1685 C C . SER A 1 207 ? 28.560 -14.987 -29.671 1.00 77.38 207 SER A C 1
ATOM 1687 O O . SER A 1 207 ? 28.222 -15.094 -30.847 1.00 77.38 207 SER A O 1
ATOM 1689 N N . VAL A 1 208 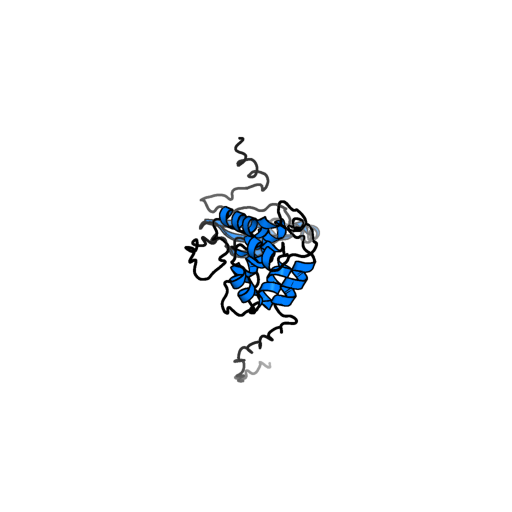? 27.706 -14.652 -28.716 1.00 81.38 208 VAL A N 1
ATOM 1690 C CA . VAL A 1 208 ? 26.368 -14.149 -29.000 1.00 81.38 208 VAL A CA 1
ATOM 1691 C C . VAL A 1 208 ? 26.402 -12.651 -28.784 1.00 81.38 208 VAL A C 1
ATOM 1693 O O . VAL A 1 208 ? 26.882 -12.181 -27.751 1.00 81.38 208 VAL A O 1
ATOM 1696 N N . THR A 1 209 ? 25.922 -11.904 -29.770 1.00 81.44 209 THR A N 1
ATOM 1697 C CA . THR A 1 209 ? 25.683 -10.472 -29.629 1.00 81.44 209 THR A CA 1
ATOM 1698 C C . THR A 1 209 ? 24.187 -10.260 -29.493 1.00 81.44 209 THR A C 1
ATOM 1700 O O . THR A 1 209 ? 23.426 -10.640 -30.378 1.00 81.44 209 THR A O 1
ATOM 1703 N N . THR A 1 210 ? 23.771 -9.657 -28.387 1.00 81.81 210 THR A N 1
ATOM 1704 C CA . THR A 1 210 ? 22.390 -9.242 -28.152 1.00 81.81 210 THR A CA 1
ATOM 1705 C C . THR A 1 210 ? 22.297 -7.737 -28.326 1.00 81.81 210 THR A C 1
ATOM 1707 O O . THR A 1 210 ? 23.084 -6.998 -27.736 1.00 81.81 210 THR A O 1
ATOM 1710 N N . GLN A 1 211 ? 21.342 -7.294 -29.133 1.00 82.69 211 GLN A N 1
ATOM 1711 C CA . GLN A 1 211 ? 20.993 -5.896 -29.333 1.00 82.69 211 GLN A CA 1
ATOM 1712 C C . GLN A 1 211 ? 19.604 -5.652 -28.743 1.00 82.69 211 GLN A C 1
ATOM 1714 O O . GLN A 1 211 ? 18.659 -6.374 -29.052 1.00 82.69 211 GLN A O 1
ATOM 1719 N N . ILE A 1 212 ? 19.488 -4.645 -27.885 1.00 84.44 212 ILE A N 1
ATOM 1720 C CA . ILE A 1 212 ? 18.250 -4.249 -27.217 1.00 84.44 212 ILE A CA 1
ATOM 1721 C C . ILE A 1 212 ? 17.931 -2.829 -27.663 1.00 84.44 212 ILE A C 1
ATOM 1723 O O . ILE A 1 212 ? 18.734 -1.916 -27.470 1.00 84.44 212 ILE A O 1
ATOM 1727 N N . LYS A 1 213 ? 16.756 -2.638 -28.257 1.00 82.56 213 LYS A N 1
ATOM 1728 C CA . LYS A 1 213 ? 16.259 -1.322 -28.647 1.00 82.56 213 LYS A CA 1
ATOM 1729 C C . LYS A 1 213 ? 15.354 -0.790 -27.543 1.00 82.56 213 LYS A C 1
ATOM 1731 O O . LYS A 1 213 ? 14.293 -1.354 -27.285 1.00 82.56 213 LYS A O 1
ATOM 1736 N N . VAL A 1 214 ? 15.771 0.291 -26.900 1.00 82.31 214 VAL A N 1
ATOM 1737 C CA . VAL A 1 214 ? 15.047 0.939 -25.805 1.00 82.31 214 VAL A CA 1
ATOM 1738 C C . VAL A 1 214 ? 14.567 2.300 -26.286 1.00 82.31 214 VAL A C 1
ATOM 1740 O O . VAL A 1 214 ? 15.356 3.106 -26.772 1.00 82.31 214 VAL A O 1
ATOM 1743 N N . LEU A 1 215 ? 13.268 2.557 -26.177 1.00 79.62 215 LEU A N 1
ATOM 1744 C CA . LEU A 1 215 ? 12.737 3.911 -26.255 1.00 79.62 215 LEU A CA 1
ATOM 1745 C C . LEU A 1 215 ? 12.890 4.518 -24.862 1.00 79.62 215 LEU A C 1
ATOM 1747 O O . LEU A 1 215 ? 12.394 3.922 -23.918 1.00 79.62 215 LEU A O 1
ATOM 1751 N N . ASP A 1 216 ? 13.566 5.654 -24.740 1.00 75.56 216 ASP A N 1
ATOM 1752 C CA . ASP A 1 216 ? 13.678 6.439 -23.505 1.00 75.56 216 ASP A CA 1
ATOM 1753 C C . ASP A 1 216 ? 13.388 7.900 -23.863 1.00 75.56 216 ASP A C 1
ATOM 1755 O O . ASP A 1 216 ? 14.029 8.475 -24.745 1.00 75.56 216 ASP A O 1
ATOM 1759 N N . ASN A 1 217 ? 12.358 8.503 -23.264 1.00 70.25 217 ASN A N 1
ATOM 1760 C CA . ASN A 1 217 ? 12.033 9.922 -23.461 1.00 70.25 217 ASN A CA 1
ATOM 1761 C C . ASN A 1 217 ? 11.947 10.369 -24.945 1.00 70.25 217 ASN A C 1
ATOM 1763 O O . ASN A 1 217 ? 12.376 11.464 -25.318 1.00 70.25 217 ASN A O 1
ATOM 1767 N N . LYS A 1 218 ? 11.347 9.527 -25.805 1.00 69.75 218 LYS A N 1
ATOM 1768 C CA . LYS A 1 218 ? 11.231 9.693 -27.278 1.00 69.75 218 LYS A CA 1
ATOM 1769 C C . LYS A 1 218 ? 12.548 9.587 -28.061 1.00 69.75 218 LYS A C 1
ATOM 1771 O O . LYS A 1 218 ? 12.555 9.864 -29.261 1.00 69.75 218 LYS A O 1
ATOM 1776 N N . LYS A 1 219 ? 13.642 9.182 -27.423 1.00 71.62 219 LYS A N 1
ATOM 1777 C CA . LYS A 1 219 ? 14.910 8.845 -28.069 1.00 71.62 219 LYS A CA 1
ATOM 1778 C C . LYS A 1 219 ? 15.068 7.333 -28.112 1.00 71.62 219 LYS A C 1
ATOM 1780 O O . LYS A 1 219 ? 14.633 6.625 -27.211 1.00 71.62 219 LYS A O 1
ATOM 1785 N N . ILE A 1 220 ? 15.647 6.839 -29.197 1.00 73.50 220 ILE A N 1
ATOM 1786 C CA . ILE A 1 220 ? 15.920 5.416 -29.368 1.00 73.50 220 ILE A CA 1
ATOM 1787 C C . ILE A 1 220 ? 17.371 5.173 -28.969 1.00 73.50 220 ILE A C 1
ATOM 1789 O O . ILE A 1 220 ? 18.282 5.760 -29.552 1.00 73.50 220 ILE A O 1
ATOM 1793 N N . HIS A 1 221 ? 17.562 4.276 -28.013 1.00 77.62 221 HIS A N 1
ATOM 1794 C CA . HIS A 1 221 ? 18.850 3.787 -27.558 1.00 77.62 221 HIS A CA 1
ATOM 1795 C C . HIS A 1 221 ? 19.011 2.339 -28.010 1.00 77.62 221 HIS A C 1
ATOM 1797 O O . HIS A 1 221 ? 18.105 1.519 -27.873 1.00 77.62 221 HIS A O 1
ATOM 1803 N N . HIS A 1 222 ? 20.174 2.017 -28.557 1.00 78.00 222 HIS A N 1
ATOM 1804 C CA . HIS A 1 222 ? 20.510 0.666 -28.987 1.00 78.00 222 HIS A CA 1
ATOM 1805 C C . HIS A 1 222 ? 21.605 0.132 -28.071 1.00 78.00 222 HIS A C 1
ATOM 1807 O O . HIS A 1 222 ? 22.765 0.508 -28.214 1.00 78.00 222 HIS A O 1
ATOM 1813 N N . LEU A 1 223 ? 21.240 -0.721 -27.120 1.00 81.12 223 LEU A N 1
ATOM 1814 C CA . LEU A 1 223 ? 22.185 -1.356 -26.212 1.00 81.12 223 LEU A CA 1
ATOM 1815 C C . LEU A 1 223 ? 22.707 -2.648 -26.834 1.00 81.12 223 LEU A C 1
ATOM 1817 O O . LEU A 1 223 ? 21.925 -3.482 -27.277 1.00 81.12 223 LEU A O 1
ATOM 1821 N N . VAL A 1 224 ? 24.021 -2.842 -26.853 1.00 77.50 224 VAL A N 1
ATOM 1822 C CA . VAL A 1 224 ? 24.658 -4.043 -27.398 1.00 77.50 224 VAL A CA 1
ATOM 1823 C C . VAL A 1 224 ? 25.460 -4.733 -26.313 1.00 77.50 224 VAL A C 1
ATOM 1825 O O . VAL A 1 224 ? 26.288 -4.111 -25.656 1.00 77.50 224 VAL A O 1
ATOM 1828 N N . LYS A 1 225 ? 25.253 -6.038 -26.160 1.00 81.56 225 LYS A N 1
ATOM 1829 C CA . LYS A 1 225 ? 25.963 -6.895 -25.215 1.00 81.56 225 LYS A CA 1
ATOM 1830 C C . LYS A 1 225 ? 26.549 -8.087 -25.955 1.00 81.56 225 LYS A C 1
ATOM 1832 O O . LYS A 1 225 ? 25.833 -8.774 -26.680 1.00 81.56 225 LYS A O 1
ATOM 1837 N N . LYS A 1 226 ? 27.838 -8.359 -25.755 1.00 78.94 226 LYS A N 1
ATOM 1838 C CA . LYS A 1 226 ? 28.479 -9.585 -26.249 1.00 78.94 226 LYS A CA 1
ATOM 1839 C C . LYS A 1 226 ? 28.651 -10.576 -25.107 1.00 78.94 226 LYS A C 1
ATOM 1841 O O . LYS A 1 226 ? 28.953 -10.181 -23.986 1.00 78.94 226 LYS A O 1
ATOM 1846 N N . SER A 1 227 ? 28.478 -11.863 -25.384 1.00 79.12 227 SER A N 1
ATOM 1847 C CA . SER A 1 227 ? 28.591 -12.922 -24.371 1.00 79.12 227 SER A CA 1
ATOM 1848 C C . SER A 1 227 ? 30.003 -13.086 -23.800 1.00 79.12 227 SER A C 1
ATOM 1850 O O . SER A 1 227 ? 30.159 -13.642 -22.722 1.00 79.12 227 SER A O 1
ATOM 1852 N N . ASN A 1 228 ? 31.026 -12.626 -24.521 1.00 74.69 228 ASN A N 1
ATOM 1853 C CA . ASN A 1 228 ? 32.436 -12.777 -24.166 1.00 74.69 228 ASN A CA 1
ATOM 1854 C C . ASN A 1 228 ? 33.063 -11.525 -23.526 1.00 74.69 228 ASN A C 1
ATOM 1856 O O . ASN A 1 228 ? 34.242 -11.550 -23.190 1.00 74.69 228 ASN A O 1
ATOM 1860 N N . THR A 1 229 ? 32.308 -10.436 -23.368 1.00 69.75 229 THR A N 1
ATOM 1861 C CA . THR A 1 229 ? 32.773 -9.201 -22.716 1.00 69.75 229 THR A CA 1
ATOM 1862 C C . THR A 1 229 ? 31.743 -8.745 -21.701 1.00 69.75 229 THR A C 1
ATOM 1864 O O . THR A 1 229 ? 30.549 -8.867 -21.956 1.00 69.75 229 THR A O 1
ATOM 1867 N N . GLU A 1 230 ? 32.157 -8.170 -20.573 1.00 65.12 230 GLU A N 1
ATOM 1868 C CA . GLU A 1 230 ? 31.211 -7.624 -19.588 1.00 65.12 230 GLU A CA 1
ATOM 1869 C C . GLU A 1 230 ? 30.538 -6.322 -20.050 1.00 65.12 230 GLU A C 1
ATOM 1871 O O . GLU A 1 230 ? 29.414 -6.038 -19.640 1.00 65.12 230 GLU A O 1
ATOM 1876 N N . ASP A 1 231 ? 31.141 -5.638 -21.018 1.00 66.19 231 ASP A N 1
ATOM 1877 C CA . ASP A 1 231 ? 30.691 -4.349 -21.535 1.00 66.19 231 ASP A CA 1
ATOM 1878 C C . ASP A 1 231 ? 29.286 -4.369 -22.172 1.00 66.19 231 ASP A C 1
ATOM 1880 O O . ASP A 1 231 ? 28.907 -5.304 -22.892 1.00 66.19 231 ASP A O 1
ATOM 1884 N N . VAL A 1 232 ? 28.543 -3.282 -21.941 1.00 65.44 232 VAL A N 1
ATOM 1885 C CA . VAL A 1 232 ? 27.301 -2.911 -22.634 1.00 65.44 232 VAL A CA 1
ATOM 1886 C C . VAL A 1 232 ? 27.564 -1.608 -23.385 1.00 65.44 232 VAL A C 1
ATOM 1888 O O . VAL A 1 232 ? 28.091 -0.662 -22.805 1.00 65.44 232 VAL A O 1
ATOM 1891 N N . PHE A 1 233 ? 27.212 -1.550 -24.668 1.00 68.62 233 PHE A N 1
ATOM 1892 C CA . PHE A 1 233 ? 27.483 -0.393 -25.528 1.00 68.62 233 PHE A CA 1
ATOM 1893 C C . PHE A 1 233 ? 26.190 0.285 -25.958 1.00 68.62 233 PHE A C 1
ATO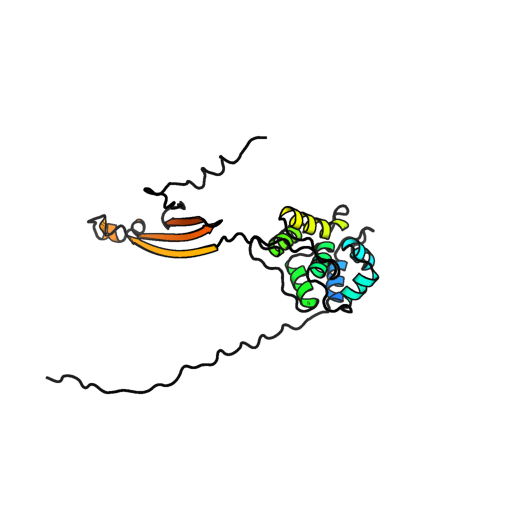M 1895 O O . PHE A 1 233 ? 25.261 -0.406 -26.354 1.00 68.62 233 PHE A O 1
ATOM 1902 N N . GLU A 1 234 ? 26.154 1.614 -25.973 1.00 68.38 234 GLU A N 1
ATOM 1903 C CA . GLU A 1 234 ? 25.057 2.378 -26.567 1.00 68.38 234 GLU A CA 1
ATOM 1904 C C . GLU A 1 234 ? 25.435 2.815 -27.995 1.00 68.38 234 GLU A C 1
ATOM 1906 O O . GLU A 1 234 ? 26.393 3.561 -28.200 1.00 68.38 234 GLU A O 1
ATOM 1911 N N . LEU A 1 235 ? 24.693 2.366 -29.009 1.00 62.44 235 LEU A N 1
ATOM 1912 C CA . LEU A 1 235 ? 24.853 2.845 -30.382 1.00 62.44 235 LEU A CA 1
ATOM 1913 C C . LEU A 1 235 ? 24.003 4.102 -30.584 1.00 62.44 235 LEU A C 1
ATOM 1915 O O . LEU A 1 235 ? 22.783 4.032 -30.738 1.00 62.44 235 LEU A O 1
ATOM 1919 N N . LYS A 1 236 ? 24.667 5.258 -30.629 1.00 59.75 236 LYS A N 1
ATOM 1920 C CA . LYS A 1 236 ? 24.071 6.507 -31.111 1.00 59.75 236 LYS A CA 1
ATOM 1921 C C . LYS A 1 236 ? 24.225 6.557 -32.626 1.00 59.75 236 LYS A C 1
ATOM 1923 O O . LYS A 1 236 ? 25.341 6.652 -33.129 1.00 59.75 236 LYS A O 1
ATOM 1928 N N . TYR A 1 237 ? 23.115 6.489 -33.356 1.00 53.78 237 TYR A N 1
ATOM 1929 C CA . TYR A 1 237 ? 23.090 6.758 -34.797 1.00 53.78 237 TYR A CA 1
ATOM 1930 C C . TYR A 1 237 ? 23.063 8.274 -35.046 1.00 53.78 237 TYR A C 1
ATOM 1932 O O . TYR A 1 237 ? 22.165 8.781 -35.704 1.00 53.78 237 TYR A O 1
ATOM 1940 N N . ASP A 1 238 ? 24.044 8.996 -34.502 1.00 50.31 238 ASP A N 1
ATOM 1941 C CA . ASP A 1 238 ? 24.418 10.307 -35.029 1.00 50.31 238 ASP A CA 1
ATOM 1942 C C . ASP A 1 238 ? 25.591 10.064 -35.974 1.00 50.31 238 ASP A C 1
ATOM 1944 O O . ASP A 1 238 ? 26.570 9.409 -35.622 1.00 50.31 238 ASP A O 1
ATOM 1948 N N . GLU A 1 239 ? 25.430 10.511 -37.211 1.00 45.31 239 GLU A N 1
ATOM 1949 C CA . GLU A 1 239 ? 26.305 10.314 -38.363 1.00 45.31 239 GLU A CA 1
ATOM 1950 C C . GLU A 1 239 ? 27.817 10.214 -38.043 1.00 45.31 239 GLU A C 1
ATOM 1952 O O . GLU A 1 239 ? 28.554 11.188 -38.183 1.00 45.31 239 GLU A O 1
ATOM 1957 N N . ARG A 1 240 ? 28.311 9.010 -37.705 1.00 43.97 240 ARG A N 1
ATOM 1958 C CA . ARG A 1 240 ? 29.397 8.281 -38.406 1.00 43.97 240 ARG A CA 1
ATOM 1959 C C . ARG A 1 240 ? 30.151 7.242 -37.574 1.00 43.97 240 ARG A C 1
ATOM 1961 O O . ARG A 1 240 ? 30.789 6.419 -38.214 1.00 43.97 240 ARG A O 1
ATOM 1968 N N . PHE A 1 241 ? 30.076 7.170 -36.240 1.00 39.75 241 PHE A N 1
ATOM 1969 C CA . PHE A 1 241 ? 30.767 6.097 -35.491 1.00 39.75 241 PHE A CA 1
ATOM 1970 C C . PHE A 1 241 ? 30.113 5.762 -34.137 1.00 39.75 241 PHE A C 1
ATOM 1972 O O . PHE A 1 241 ? 29.647 6.669 -33.448 1.00 39.75 241 PHE A O 1
ATOM 1979 N N . PRO A 1 242 ? 30.113 4.479 -33.712 1.00 47.50 242 PRO A N 1
ATOM 1980 C CA . PRO A 1 242 ? 29.628 4.089 -32.390 1.00 47.50 242 PRO A CA 1
ATOM 1981 C C . PRO A 1 242 ? 30.485 4.741 -31.299 1.00 47.50 242 PRO A C 1
ATOM 1983 O O . PRO A 1 242 ? 31.712 4.636 -31.317 1.00 47.50 242 PRO A O 1
ATOM 1986 N N . THR A 1 243 ? 29.845 5.426 -30.352 1.00 46.22 243 THR A N 1
ATOM 1987 C CA . THR A 1 243 ? 30.542 6.084 -29.238 1.00 46.22 243 THR A CA 1
ATOM 1988 C C . THR A 1 243 ? 30.603 5.132 -28.047 1.00 46.22 243 THR A C 1
ATOM 1990 O O . THR A 1 243 ? 29.589 4.578 -27.636 1.00 46.22 243 THR A O 1
ATOM 1993 N N . TYR A 1 244 ? 31.798 4.915 -27.502 1.00 48.97 244 TYR A N 1
ATOM 1994 C CA . TYR A 1 244 ? 32.012 4.047 -26.347 1.00 48.97 244 TYR A CA 1
ATOM 1995 C C . TYR A 1 244 ? 31.613 4.768 -25.057 1.00 48.97 244 TYR A C 1
ATOM 1997 O O . TYR A 1 244 ? 32.156 5.830 -24.756 1.00 48.97 244 TYR A O 1
ATOM 2005 N N . ILE A 1 245 ? 30.700 4.177 -24.289 1.00 53.19 245 ILE A N 1
ATOM 2006 C CA . ILE A 1 245 ? 30.382 4.614 -22.929 1.00 53.19 245 ILE A CA 1
ATOM 2007 C C . ILE A 1 245 ? 30.819 3.483 -22.001 1.00 53.19 245 ILE A C 1
ATOM 2009 O O . ILE A 1 245 ? 30.262 2.388 -22.054 1.00 53.19 245 ILE A O 1
ATOM 2013 N N . ARG A 1 246 ? 31.856 3.718 -21.187 1.00 47.00 246 ARG A N 1
ATOM 2014 C CA . ARG A 1 246 ? 32.170 2.822 -20.064 1.00 47.00 246 ARG A CA 1
ATOM 2015 C C . ARG A 1 246 ? 31.089 3.004 -19.007 1.00 47.00 246 ARG A C 1
ATOM 2017 O O . ARG A 1 246 ? 30.859 4.154 -18.635 1.00 47.00 246 ARG A O 1
ATOM 2024 N N . PRO A 1 247 ? 30.511 1.923 -18.459 1.00 47.31 247 PRO A N 1
ATOM 2025 C CA . PRO A 1 247 ? 29.540 2.031 -17.370 1.00 47.31 247 PRO A CA 1
ATOM 2026 C C . PRO A 1 247 ? 30.091 2.780 -16.139 1.00 47.31 247 PRO A C 1
ATOM 2028 O O . PRO A 1 247 ? 29.320 3.347 -15.375 1.00 47.31 247 PRO A O 1
ATOM 2031 N N . GLU A 1 248 ? 31.414 2.861 -15.976 1.00 44.03 248 GLU A N 1
ATOM 2032 C CA . GLU A 1 248 ? 32.067 3.541 -14.849 1.00 44.03 248 GLU A CA 1
ATOM 2033 C C . GLU A 1 248 ? 32.282 5.057 -15.047 1.00 44.03 248 GLU A C 1
ATOM 2035 O O . GLU A 1 248 ? 32.541 5.759 -14.076 1.00 44.03 248 GLU A O 1
ATOM 2040 N N . ALA A 1 249 ? 32.174 5.602 -16.267 1.00 42.25 249 ALA A N 1
ATOM 2041 C CA . ALA A 1 249 ? 32.642 6.968 -16.556 1.00 42.25 249 ALA A CA 1
ATOM 2042 C C . ALA A 1 249 ? 31.578 8.080 -16.425 1.00 42.25 249 ALA A C 1
ATOM 2044 O O . ALA A 1 249 ? 31.939 9.258 -16.408 1.00 42.25 249 ALA A O 1
ATOM 2045 N N . ASP A 1 250 ? 30.291 7.735 -16.307 1.00 41.56 250 ASP A N 1
ATOM 2046 C CA . ASP A 1 250 ? 29.198 8.723 -16.221 1.00 41.56 250 ASP A CA 1
ATOM 2047 C C . ASP A 1 250 ? 28.585 8.865 -14.814 1.00 41.56 250 ASP A C 1
ATOM 2049 O O . ASP A 1 250 ? 27.766 9.756 -14.585 1.00 41.56 250 ASP A O 1
ATOM 2053 N N . LEU A 1 251 ? 29.041 8.080 -13.829 1.00 39.91 251 LEU A N 1
ATOM 2054 C CA . LEU A 1 251 ? 28.712 8.304 -12.413 1.00 39.91 251 LEU A CA 1
ATOM 2055 C C . LEU A 1 251 ? 29.479 9.493 -11.805 1.00 39.91 251 LEU A C 1
ATOM 2057 O O . LEU A 1 251 ? 29.003 10.096 -10.847 1.00 39.91 251 LEU A O 1
ATOM 2061 N N . GLU A 1 252 ? 30.617 9.895 -12.381 1.00 38.75 252 GLU A N 1
ATOM 2062 C CA . GLU A 1 252 ? 31.448 10.978 -11.828 1.00 38.75 252 GLU A CA 1
ATOM 2063 C C . GLU A 1 252 ? 31.091 12.385 -12.334 1.00 38.75 252 GLU A C 1
ATOM 2065 O O . GLU A 1 252 ? 31.551 13.375 -11.767 1.00 38.75 252 GLU A O 1
ATOM 2070 N N . L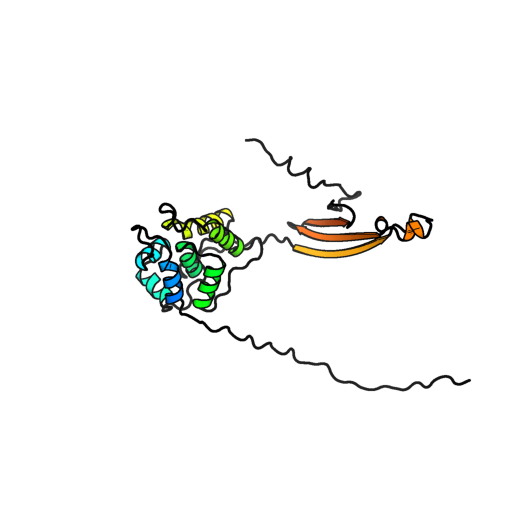YS A 1 253 ? 30.241 12.527 -13.362 1.00 39.78 253 LYS A N 1
ATOM 2071 C CA . LYS A 1 253 ? 29.907 13.851 -13.931 1.00 39.78 253 LYS A CA 1
ATOM 2072 C C . LYS A 1 253 ? 28.672 14.530 -13.341 1.00 39.78 253 LYS A C 1
ATOM 2074 O O . LYS A 1 253 ? 28.465 15.708 -13.617 1.00 39.78 253 LYS A O 1
ATOM 2079 N N . ASN A 1 254 ? 27.900 13.841 -12.499 1.00 36.88 254 ASN A N 1
ATOM 2080 C CA . ASN A 1 254 ? 26.745 14.429 -11.806 1.00 36.88 254 ASN A CA 1
ATOM 2081 C C . ASN A 1 254 ? 26.981 14.722 -10.317 1.00 36.88 254 ASN A C 1
ATOM 2083 O O . ASN A 1 254 ? 26.057 15.158 -9.629 1.00 36.88 254 ASN A O 1
ATOM 2087 N N . THR A 1 255 ? 28.213 14.591 -9.822 1.00 31.47 255 THR A N 1
ATOM 2088 C CA . THR A 1 255 ? 28.582 15.115 -8.500 1.00 31.47 255 THR A CA 1
ATOM 2089 C C . THR A 1 255 ? 28.887 16.609 -8.619 1.00 31.47 255 THR A C 1
ATOM 2091 O O . THR A 1 255 ? 30.039 17.038 -8.596 1.00 31.47 255 THR A O 1
ATOM 2094 N N . ILE A 1 256 ? 27.843 17.428 -8.772 1.00 29.89 256 ILE A N 1
ATOM 2095 C CA . ILE A 1 256 ? 27.943 18.847 -8.421 1.00 29.89 256 ILE A CA 1
ATOM 2096 C C . ILE A 1 256 ? 28.080 18.885 -6.897 1.00 29.89 256 ILE A C 1
ATOM 2098 O O . ILE A 1 256 ? 27.134 18.597 -6.165 1.00 29.89 256 ILE A O 1
ATOM 2102 N N . LEU A 1 257 ? 29.302 19.171 -6.454 1.00 33.03 257 LEU A N 1
ATOM 2103 C CA . LEU A 1 257 ? 29.661 19.487 -5.076 1.00 33.03 257 LEU A CA 1
ATOM 2104 C C . LEU A 1 257 ? 28.765 20.629 -4.562 1.00 33.03 257 LEU A C 1
ATOM 2106 O O . LEU A 1 257 ? 28.720 21.696 -5.178 1.00 33.03 257 LEU A O 1
ATOM 2110 N N . PHE A 1 258 ? 28.066 20.382 -3.452 1.00 34.88 258 PHE A N 1
ATOM 2111 C CA . PHE A 1 258 ? 27.626 21.433 -2.531 1.00 34.88 258 PHE A CA 1
ATOM 2112 C C . PHE A 1 258 ? 28.797 21.854 -1.643 1.00 34.88 258 PHE A C 1
ATOM 2114 O O . PHE A 1 258 ? 29.587 20.957 -1.264 1.00 34.88 258 PHE A O 1
#

Secondary structure (DSSP, 8-state):
--PPPP-------------------PPPPSS-HHHHHHHHHHTSB-TTS-BS--HHHHHHHHT--HHHHHHHHTT-STT--HHHHHHHHHHTT--HHHHHHHHHHHHSPPPPP--TTSHHHHHHHHHHTTTT-TT-TTTTTTHHHHHHHHHHHTTPPPP---TT-------------EEEEEEEEEEEGGGT----HHHHT-GGGEEEEEEEEEEETTEEEEEEEETT-S-EEEE--STT-PPP--TTSSSSSS----

Radius of gyration: 29.37 Å; chains: 1; bounding box: 65×69×90 Å

Foldseek 3Di:
DDDDDDDDDDDDPDDPDPPPPPPPPDDDDPDALLVLLQVLQQQFADLVRHRGHDLCNLCQLLVHDSVVSVCQSVVVPPPWDLLQLLSSCLLSLHAQVSSQSSCCNRPNHHGQDCDPLDLSVLSNVQSVVCPPCRNPSVCSSCSLVSSQVSCVVSVADRRDNGPVDDDPGDPSPPQPKDWPDKDKDKDFCVPVDPDDPVVVPDPLRIKIKMWIWIQGPNDTWIWIDIPNDPDIFTADPPPDDGDGDDPPPPVPPPPPDD

Sequence (258 aa):
MNEKKQPSHLNEENRNQPIISKTVVRKEHDMSFVDYIRVLSDGKLSKSGEIRVKTRELSERVGIDYEMFRKILNKQKPNQPRDCIIAICAALFCSVEETNKALFYYDDMPGLDFSEGCRDFFIMQALEGNIGKENDRDYISRGVKLVNDTLKLNKFSLLRLSNKTKTKEANIIAPNDRIEDIISEAYSLREKYYSSLGIYYKPDNYSVTTQIKVLDNKKIHHLVKKSNTEDVFELKYDERFPTYIRPEADLEKNTILF